Protein AF-A0A7W0CQK7-F1 (afdb_monomer)

Organism: NCBI:txid1032476

Foldseek 3Di:
DDDDDDDDDDDDDDDDDDDDDDDDDDDDDDDDDDDDDDDDDDDDDDDDDDDDDDDDDDDDDDDDDDDPDDPDPDPPCPVVVVVVVVVLVLLLVLLVLLLVLLVQLLVQLVVCQVPPPPRDLLQDFSLLCLDDDNNVSNLVNLLSSLVSLLSNLVSLLVLQDDDPDPPPPPDPDDDDDDDDDDDDDDDDDPDPPDDPPPPPPRPPLSVQLSVLSNLLSVLSNQLSVQGAFDECCPPPPADHHDGDDDPSNVSNVVSNVSSLVSLLVSLQSVLVVCVVVVVNVSSVLSNVLSVQQVVLVVCVVVPVSGSVSSVSNSVSSSSSSNNSSVVSVVSSVVD

pLDDT: mean 76.58, std 22.93, range [29.72, 98.69]

Solvent-accessible surface area (backbone atoms only — not comparable to full-atom values): 20028 Å² total; per-residue (Å²): 139,84,87,83,88,83,86,86,83,86,82,85,86,81,85,81,83,81,87,83,81,84,82,90,79,83,89,81,84,86,84,82,89,86,80,90,82,91,82,90,81,91,84,91,81,84,90,85,84,85,82,91,84,89,83,91,85,86,82,81,89,77,95,70,83,85,70,95,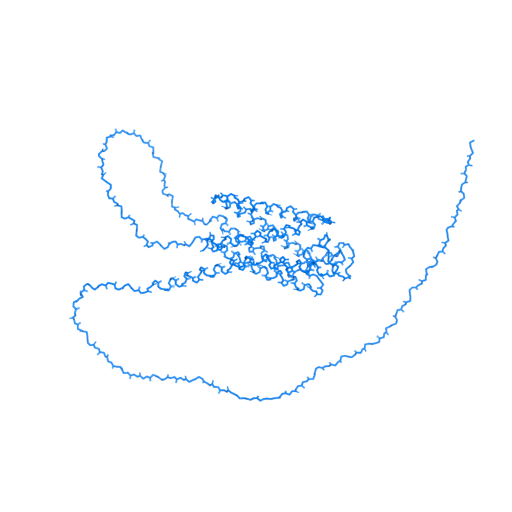67,80,80,75,80,72,77,75,61,57,68,55,52,60,50,50,54,52,51,51,53,54,38,42,51,23,16,51,42,19,32,47,26,26,60,51,45,50,51,59,49,49,52,44,50,75,69,40,78,72,53,42,63,44,79,45,59,82,67,53,55,43,44,60,95,66,4,63,59,44,31,47,43,32,42,55,30,17,54,23,36,33,37,20,18,54,23,47,36,57,74,54,46,83,75,84,74,79,84,76,68,76,75,80,75,83,73,85,74,83,84,74,85,86,80,88,79,90,78,93,76,94,70,84,79,65,83,77,73,82,75,82,69,76,51,69,42,40,62,45,28,26,51,23,38,29,46,24,16,52,17,33,41,46,34,46,74,20,54,58,55,56,29,64,31,29,40,75,91,39,60,74,49,87,48,67,91,44,72,44,22,50,49,15,52,51,32,40,50,55,14,53,52,27,43,34,50,23,23,50,35,46,16,55,42,27,52,74,70,68,38,54,69,62,16,50,52,32,38,51,48,24,52,50,34,49,54,25,49,52,41,42,72,75,66,39,89,41,46,65,33,35,43,46,31,53,52,30,52,54,50,48,30,48,50,48,17,53,52,22,47,52,50,51,77,75,108

Mean predicted aligned error: 16.89 Å

Nearest PDB structures (foldseek):
  8jd5-assembly1_2  TM=3.451E-01  e=4.994E+00  Homo sapiens

InterPro domains:
  IPR009339 Protein of unknown function DUF998 [PF06197] (100-165)
  IPR009339 Protein of unknown function DUF998 [PF06197] (201-329)

Structure (mmCIF, N/CA/C/O backbone):
data_AF-A0A7W0CQK7-F1
#
_entry.id   AF-A0A7W0CQK7-F1
#
loop_
_atom_site.group_PDB
_atom_site.id
_atom_site.type_symbol
_atom_site.label_atom_id
_atom_site.label_alt_id
_atom_site.label_comp_id
_atom_site.label_asym_id
_atom_site.label_entity_id
_atom_site.label_seq_id
_atom_site.pdbx_PDB_ins_code
_atom_site.Cartn_x
_atom_site.Cartn_y
_atom_site.Cartn_z
_atom_site.occupancy
_atom_site.B_iso_or_equiv
_atom_site.auth_seq_id
_atom_site.auth_comp_id
_atom_site.auth_asym_id
_atom_site.auth_atom_id
_atom_site.pdbx_PDB_model_num
ATOM 1 N N . MET A 1 1 ? 48.495 51.273 -36.896 1.00 44.69 1 MET A N 1
ATOM 2 C CA . MET A 1 1 ? 47.543 50.346 -36.247 1.00 44.69 1 MET A CA 1
ATOM 3 C C . MET A 1 1 ? 47.197 49.282 -37.283 1.00 44.69 1 MET A C 1
ATOM 5 O O . MET A 1 1 ? 46.514 49.594 -38.246 1.00 44.69 1 MET A O 1
ATOM 9 N N . ALA A 1 2 ? 47.850 48.119 -37.213 1.00 38.53 2 ALA A N 1
ATOM 10 C CA . ALA A 1 2 ? 47.906 47.138 -38.302 1.00 38.53 2 ALA A CA 1
ATOM 11 C C . ALA A 1 2 ? 46.741 46.134 -38.241 1.00 38.53 2 ALA A C 1
ATOM 13 O O . ALA A 1 2 ? 46.470 45.569 -37.182 1.00 38.53 2 ALA A O 1
ATOM 14 N N . LEU A 1 3 ? 46.082 45.916 -39.384 1.00 43.88 3 LEU A N 1
ATOM 15 C CA . LEU A 1 3 ? 45.059 44.890 -39.597 1.00 43.88 3 LEU A CA 1
ATOM 16 C C . LEU A 1 3 ? 45.696 43.493 -39.654 1.00 43.88 3 LEU A C 1
ATOM 18 O O . LEU A 1 3 ? 46.678 43.287 -40.364 1.00 43.88 3 LEU A O 1
ATOM 22 N N . ARG A 1 4 ? 45.108 42.527 -38.937 1.00 48.06 4 ARG A N 1
ATOM 23 C CA . ARG A 1 4 ? 45.440 41.098 -39.025 1.00 48.06 4 ARG A CA 1
ATOM 24 C C . ARG A 1 4 ? 44.290 40.363 -39.709 1.00 48.06 4 ARG A C 1
ATOM 26 O O . ARG A 1 4 ? 43.213 40.218 -39.142 1.00 48.06 4 ARG A O 1
ATOM 33 N N . THR A 1 5 ? 44.541 39.919 -40.930 1.00 49.41 5 THR A N 1
ATOM 34 C CA . THR A 1 5 ? 43.767 38.926 -41.676 1.00 49.41 5 THR A CA 1
ATOM 35 C C . THR A 1 5 ? 44.132 37.530 -41.163 1.00 49.41 5 THR A C 1
ATOM 37 O O . THR A 1 5 ? 45.309 37.179 -41.124 1.00 49.41 5 THR A O 1
ATOM 40 N N . THR A 1 6 ? 43.145 36.722 -40.768 1.00 56.25 6 THR A N 1
ATOM 41 C CA . THR A 1 6 ? 43.332 35.287 -40.496 1.00 56.25 6 THR A CA 1
ATOM 42 C C . THR A 1 6 ? 42.600 34.466 -41.548 1.00 56.25 6 THR A C 1
ATOM 44 O O . THR A 1 6 ? 41.388 34.576 -41.715 1.00 56.25 6 THR A O 1
ATOM 47 N N . THR A 1 7 ? 43.381 33.670 -42.268 1.00 48.72 7 THR A N 1
ATOM 48 C CA . THR A 1 7 ? 43.002 32.700 -43.296 1.00 48.72 7 THR A CA 1
ATOM 49 C C . THR A 1 7 ? 42.314 31.473 -42.689 1.00 48.72 7 THR A C 1
ATOM 51 O O . THR A 1 7 ? 42.702 30.988 -41.629 1.00 48.72 7 THR A O 1
ATOM 54 N N . SER A 1 8 ? 41.287 30.972 -43.380 1.00 41.28 8 SER A N 1
ATOM 55 C CA . SER A 1 8 ? 40.505 29.778 -43.043 1.00 41.28 8 SER A CA 1
ATOM 56 C C . SER A 1 8 ? 41.179 28.486 -43.521 1.00 41.28 8 SER A C 1
ATOM 58 O O . SER A 1 8 ? 41.556 28.388 -44.688 1.00 41.28 8 SER A O 1
ATOM 60 N N . THR A 1 9 ? 41.232 27.470 -42.660 1.00 58.12 9 THR A N 1
ATOM 61 C CA . THR A 1 9 ? 41.598 26.082 -43.003 1.00 58.12 9 THR A CA 1
ATOM 62 C C . THR A 1 9 ? 40.322 25.253 -43.219 1.00 58.12 9 THR A C 1
ATOM 64 O O . THR A 1 9 ? 39.445 25.316 -42.356 1.00 58.12 9 THR A O 1
ATOM 67 N N . PRO A 1 10 ? 40.176 24.462 -44.301 1.00 57.16 10 PRO A N 1
ATOM 68 C CA . PRO A 1 10 ? 39.041 23.555 -44.452 1.00 57.16 10 PRO A CA 1
ATOM 69 C C . PRO A 1 10 ? 39.293 22.210 -43.748 1.00 57.16 10 PRO A C 1
ATOM 71 O O . PRO A 1 10 ? 40.407 21.685 -43.752 1.00 57.16 10 PRO A O 1
ATOM 74 N N . ALA A 1 11 ? 38.242 21.657 -43.137 1.00 59.78 11 ALA A N 1
ATOM 75 C CA . ALA A 1 11 ? 38.237 20.352 -42.476 1.00 59.78 11 ALA A CA 1
ATOM 76 C C . ALA A 1 11 ? 38.127 19.188 -43.492 1.00 59.78 11 ALA A C 1
ATOM 78 O O . ALA A 1 11 ? 37.531 19.370 -44.556 1.00 59.78 11 ALA A O 1
ATOM 79 N N . PRO A 1 12 ? 38.660 17.989 -43.183 1.00 51.81 12 PRO A N 1
ATOM 80 C CA . PRO A 1 12 ? 38.597 16.834 -44.075 1.00 51.81 12 PRO A CA 1
ATOM 81 C C . PRO A 1 12 ? 37.212 16.168 -44.065 1.00 51.81 12 PRO A C 1
ATOM 83 O O . PRO A 1 12 ? 36.620 15.922 -43.016 1.00 51.81 12 PRO A O 1
ATOM 86 N N . SER A 1 13 ? 36.720 15.842 -45.259 1.00 48.34 13 SER A N 1
ATOM 87 C CA . SER A 1 13 ? 35.496 15.082 -45.517 1.00 48.34 13 SER A CA 1
ATOM 88 C C . SER A 1 13 ? 35.685 13.598 -45.188 1.00 48.34 13 SER A C 1
ATOM 90 O O . SER A 1 13 ? 36.434 12.904 -45.877 1.00 48.34 13 SER A O 1
ATOM 92 N N . THR A 1 14 ? 34.987 13.099 -44.169 1.00 51.81 14 THR A N 1
ATOM 93 C CA . THR A 1 14 ? 34.860 11.664 -43.893 1.00 51.81 14 THR A CA 1
ATOM 94 C C . THR A 1 14 ? 33.647 11.098 -44.631 1.00 51.81 14 THR A C 1
ATOM 96 O O . THR A 1 14 ? 32.517 11.557 -44.478 1.00 51.81 14 THR A O 1
ATOM 99 N N . SER A 1 15 ? 33.902 10.109 -45.482 1.00 46.50 15 SER A N 1
ATOM 100 C CA . SER A 1 15 ? 32.912 9.337 -46.224 1.00 46.50 15 SER A CA 1
ATOM 101 C C . SER A 1 15 ? 32.225 8.313 -45.314 1.00 46.50 15 SER A C 1
ATOM 103 O O . SER A 1 15 ? 32.867 7.468 -44.695 1.00 46.50 15 SER A O 1
ATOM 105 N N . THR A 1 16 ? 30.898 8.376 -45.253 1.00 54.75 16 THR A N 1
ATOM 106 C CA . THR A 1 16 ? 30.036 7.380 -44.603 1.00 54.75 16 THR A CA 1
ATOM 107 C C . THR A 1 16 ? 29.865 6.159 -45.518 1.00 54.75 16 THR A C 1
ATOM 109 O O . THR A 1 16 ? 29.437 6.345 -46.659 1.00 54.75 16 THR A O 1
ATOM 112 N N . PRO A 1 17 ? 30.133 4.914 -45.079 1.00 53.66 17 PRO A N 1
ATOM 113 C CA . PRO A 1 17 ? 29.708 3.732 -45.822 1.00 53.66 17 PRO A CA 1
ATOM 114 C C . PRO A 1 17 ? 28.217 3.443 -45.567 1.00 53.66 17 PRO A C 1
ATOM 116 O O . PRO A 1 17 ? 27.731 3.535 -44.440 1.00 53.66 17 PRO A O 1
ATOM 119 N N . ALA A 1 18 ? 27.490 3.120 -46.637 1.00 58.34 18 ALA A N 1
ATOM 120 C CA . ALA A 1 18 ? 26.063 2.804 -46.624 1.00 58.34 18 ALA A CA 1
ATOM 121 C C . ALA A 1 18 ? 25.752 1.492 -45.863 1.00 58.34 18 ALA A C 1
ATOM 123 O O . ALA A 1 18 ? 26.562 0.564 -45.906 1.00 58.34 18 ALA A O 1
ATOM 124 N N . PRO A 1 19 ? 24.580 1.369 -45.210 1.00 56.56 19 PRO A N 1
ATOM 125 C CA . PRO A 1 19 ? 24.166 0.128 -44.565 1.00 56.56 19 PRO A CA 1
ATOM 126 C C . PRO A 1 19 ? 23.707 -0.913 -45.598 1.00 56.56 19 PRO A C 1
ATOM 128 O O . PRO A 1 19 ? 22.855 -0.642 -46.444 1.00 56.56 19 PRO A O 1
ATOM 131 N N . SER A 1 20 ? 24.267 -2.118 -45.508 1.00 53.09 20 SER A N 1
ATOM 132 C CA . SER A 1 20 ? 23.848 -3.302 -46.256 1.00 53.09 20 SER A CA 1
ATOM 133 C C . SER A 1 20 ? 22.504 -3.834 -45.743 1.00 53.09 20 SER A C 1
ATOM 135 O O . SER A 1 20 ? 22.306 -4.063 -44.551 1.00 53.09 20 SER A O 1
ATOM 137 N N . THR A 1 21 ? 21.567 -4.034 -46.666 1.00 56.50 21 THR A N 1
ATOM 138 C CA . THR A 1 21 ? 20.262 -4.672 -46.461 1.00 56.50 21 THR A CA 1
ATOM 139 C C . THR A 1 21 ? 20.415 -6.167 -46.146 1.00 56.50 21 THR A C 1
ATOM 141 O O . THR A 1 21 ? 21.152 -6.850 -46.859 1.00 56.50 21 THR A O 1
ATOM 144 N N . PRO A 1 22 ? 19.703 -6.725 -45.149 1.00 58.56 22 PRO A N 1
ATOM 145 C CA . PRO A 1 22 ? 19.628 -8.171 -44.973 1.00 58.56 22 PRO A CA 1
ATOM 146 C C . PRO A 1 22 ? 18.545 -8.797 -45.870 1.00 58.56 22 PRO A C 1
ATOM 148 O O . PRO A 1 22 ? 17.393 -8.365 -45.891 1.00 58.56 22 PRO A O 1
ATOM 151 N N . THR A 1 23 ? 18.936 -9.841 -46.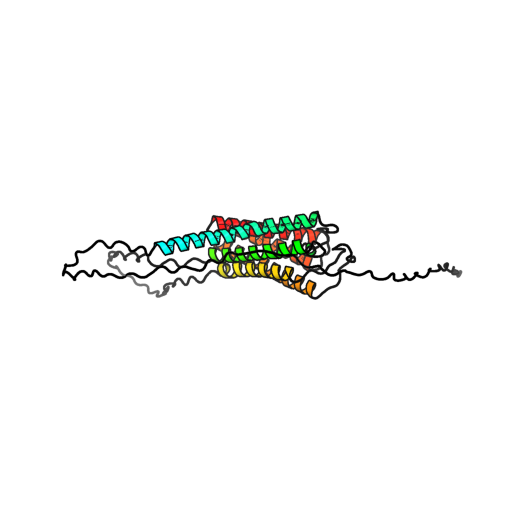600 1.00 54.22 23 THR A N 1
ATOM 152 C CA . THR A 1 23 ? 18.077 -10.747 -47.382 1.00 54.22 23 THR A CA 1
ATOM 153 C C . THR A 1 23 ? 17.185 -11.599 -46.458 1.00 54.22 23 THR A C 1
ATOM 155 O O . THR A 1 23 ? 17.683 -12.075 -45.436 1.00 54.22 23 THR A O 1
ATOM 158 N N . PRO A 1 24 ? 15.902 -11.850 -46.790 1.00 52.34 24 PRO A N 1
ATOM 159 C CA . PRO A 1 24 ? 15.027 -12.714 -45.998 1.00 52.34 24 PRO A CA 1
ATOM 160 C C . PRO A 1 24 ? 15.226 -14.201 -46.342 1.00 52.34 24 PRO A C 1
ATOM 162 O O . PRO A 1 24 ? 15.209 -14.582 -47.511 1.00 52.34 24 PRO A O 1
ATOM 165 N N . THR A 1 25 ? 15.352 -15.047 -45.317 1.00 49.62 25 THR A N 1
ATOM 166 C CA . THR A 1 25 ? 15.339 -16.520 -45.430 1.00 49.62 25 THR A CA 1
ATOM 167 C C . THR A 1 25 ? 13.980 -17.049 -44.936 1.00 49.62 25 THR A C 1
ATOM 169 O O . THR A 1 25 ? 13.453 -16.504 -43.962 1.00 49.62 25 THR A O 1
ATOM 172 N N . PRO A 1 26 ? 13.372 -18.050 -45.607 1.00 48.16 26 PRO A N 1
ATOM 173 C CA . PRO A 1 26 ? 11.946 -18.358 -45.491 1.00 48.16 26 PRO A CA 1
ATOM 174 C C . PRO A 1 26 ? 11.544 -19.154 -44.241 1.00 48.16 26 PRO A C 1
ATOM 176 O O . PRO A 1 26 ? 12.341 -19.850 -43.616 1.00 48.16 26 PRO A O 1
ATOM 179 N N . ALA A 1 27 ? 10.252 -19.031 -43.926 1.00 44.69 27 ALA A N 1
ATOM 180 C CA . ALA A 1 27 ? 9.526 -19.716 -42.867 1.00 44.69 27 ALA A CA 1
ATOM 181 C C . ALA A 1 27 ? 9.530 -21.245 -43.031 1.00 44.69 27 ALA A C 1
ATOM 183 O O . ALA A 1 27 ? 9.314 -21.750 -44.130 1.00 44.69 27 ALA A O 1
ATOM 184 N N . HIS A 1 28 ? 9.689 -21.958 -41.913 1.00 49.75 28 HIS A N 1
ATOM 185 C CA . HIS A 1 28 ? 9.420 -23.389 -41.805 1.00 49.75 28 HIS A CA 1
ATOM 186 C C . HIS A 1 28 ? 8.286 -23.645 -40.803 1.00 49.75 28 HIS A C 1
ATOM 188 O O . HIS A 1 28 ? 8.427 -23.431 -39.601 1.00 49.75 28 HIS A O 1
ATOM 194 N N . ASP A 1 29 ? 7.151 -24.029 -41.380 1.00 40.28 29 ASP A N 1
ATOM 195 C CA . ASP A 1 29 ? 6.160 -25.031 -40.980 1.00 40.28 29 ASP A CA 1
ATOM 196 C C . ASP A 1 29 ? 6.036 -25.455 -39.505 1.00 40.28 29 ASP A C 1
ATOM 198 O O . ASP A 1 29 ? 6.893 -26.110 -38.913 1.00 40.28 29 ASP A O 1
ATOM 202 N N . ALA A 1 30 ? 4.840 -25.194 -38.974 1.00 42.22 30 ALA A N 1
ATOM 203 C CA . ALA A 1 30 ? 4.251 -25.897 -37.841 1.00 42.22 30 ALA A CA 1
ATOM 204 C C . ALA A 1 30 ? 3.694 -27.272 -38.264 1.00 42.22 30 ALA A C 1
ATOM 206 O O . ALA A 1 30 ? 3.187 -27.399 -39.381 1.00 42.22 30 ALA A O 1
ATOM 207 N N . PRO A 1 31 ? 3.618 -28.249 -37.342 1.00 47.12 31 PRO A N 1
ATOM 208 C CA . PRO A 1 31 ? 2.634 -29.317 -37.442 1.00 47.12 31 PRO A CA 1
ATOM 209 C C . PRO A 1 31 ? 1.613 -29.323 -36.288 1.00 47.12 31 PRO A C 1
ATOM 211 O O . PRO A 1 31 ? 1.913 -29.110 -35.115 1.00 47.12 31 PRO A O 1
ATOM 214 N N . THR A 1 32 ? 0.380 -29.588 -36.711 1.00 43.66 32 THR A N 1
ATOM 215 C CA . THR A 1 32 ? -0.909 -29.822 -36.039 1.00 43.66 32 THR A CA 1
ATOM 216 C C . THR A 1 32 ? -0.874 -30.923 -34.952 1.00 43.66 32 THR A C 1
ATOM 218 O O . THR A 1 32 ? -0.042 -31.826 -35.037 1.00 43.66 32 THR A O 1
ATOM 221 N N . PRO A 1 33 ? -1.792 -30.921 -33.956 1.00 45.88 33 PRO A N 1
ATOM 222 C CA . PRO A 1 33 ? -1.836 -31.945 -32.908 1.00 45.88 33 PRO A CA 1
ATOM 223 C C . PRO A 1 33 ? -2.493 -33.253 -33.379 1.00 45.88 33 PRO A C 1
ATOM 225 O O . PRO A 1 33 ? -3.541 -33.239 -34.026 1.00 45.88 33 PRO A O 1
ATOM 228 N N . ALA A 1 34 ? -1.902 -34.386 -32.995 1.00 35.25 34 ALA A N 1
ATOM 229 C CA . ALA A 1 34 ? -2.463 -35.719 -33.193 1.00 35.25 34 ALA A CA 1
ATOM 230 C C . ALA A 1 34 ? -3.321 -36.155 -31.995 1.00 35.25 34 ALA A C 1
ATOM 232 O O . ALA A 1 34 ? -2.974 -35.948 -30.831 1.00 35.25 34 ALA A O 1
ATOM 233 N N . ALA A 1 35 ? -4.452 -36.766 -32.330 1.00 31.02 35 ALA A N 1
ATOM 234 C CA . ALA A 1 35 ? -5.450 -37.327 -31.440 1.00 31.02 35 ALA A CA 1
ATOM 235 C C . ALA A 1 35 ? -5.208 -38.821 -31.135 1.00 31.02 35 ALA A C 1
ATOM 237 O O . ALA A 1 35 ? -4.487 -39.502 -31.858 1.00 31.02 35 ALA A O 1
ATOM 238 N N . ALA A 1 36 ? -5.980 -39.293 -30.146 1.00 29.72 36 ALA A N 1
ATOM 239 C CA . ALA A 1 36 ? -6.484 -40.657 -29.923 1.00 29.72 36 ALA A CA 1
ATOM 240 C C . ALA A 1 36 ? -5.584 -41.687 -29.208 1.00 29.72 36 ALA A C 1
ATOM 242 O O . ALA A 1 36 ? -4.545 -42.096 -29.704 1.00 29.72 36 ALA A O 1
ATOM 243 N N . HIS A 1 37 ? -6.049 -42.157 -28.040 1.00 32.16 37 HIS A N 1
ATOM 244 C CA . HIS A 1 37 ? -6.712 -43.464 -27.829 1.00 32.16 37 HIS A CA 1
ATOM 245 C C . HIS A 1 37 ? -7.199 -43.530 -26.356 1.00 32.16 37 HIS A C 1
ATOM 247 O O . HIS A 1 37 ? -6.453 -43.176 -25.451 1.00 32.16 37 HIS A O 1
ATOM 253 N N . SER A 1 38 ? -8.508 -43.669 -26.073 1.00 30.89 38 SER A N 1
ATOM 254 C CA . SER A 1 38 ? -9.260 -44.939 -25.892 1.00 30.89 38 SER A CA 1
ATOM 255 C C . SER A 1 38 ? -8.710 -45.766 -24.709 1.00 30.89 38 SER A C 1
ATOM 257 O O . SER A 1 38 ? -7.523 -46.035 -24.678 1.00 30.89 38 SER A O 1
ATOM 259 N N . ALA A 1 39 ? -9.455 -46.259 -23.716 1.00 29.73 39 ALA A N 1
ATOM 260 C CA . ALA A 1 39 ? -10.885 -46.469 -23.532 1.00 29.73 39 ALA A CA 1
ATOM 261 C C . ALA A 1 39 ? -11.169 -46.919 -22.074 1.00 29.73 39 ALA A C 1
ATOM 263 O O . ALA A 1 39 ? -10.256 -47.332 -21.364 1.00 29.73 39 ALA A O 1
ATOM 264 N N . SER A 1 40 ? -12.471 -47.010 -21.759 1.00 30.19 40 SER A N 1
ATOM 265 C CA . SER A 1 40 ? -13.111 -47.997 -20.865 1.00 30.19 40 SER A CA 1
ATOM 266 C C . SER A 1 40 ? -13.210 -47.663 -19.361 1.00 30.19 40 SER A C 1
ATOM 268 O O . SER A 1 40 ? -12.230 -47.226 -18.781 1.00 30.19 40 SER A O 1
ATOM 270 N N . THR A 1 41 ? -14.287 -47.894 -18.593 1.00 31.95 41 THR A N 1
ATOM 271 C CA . THR A 1 41 ? -15.711 -48.257 -18.783 1.00 31.95 41 THR A CA 1
ATOM 272 C C . THR A 1 41 ? -16.352 -48.350 -17.370 1.00 31.95 41 THR A C 1
ATOM 274 O O . THR A 1 41 ? -15.680 -48.746 -16.426 1.00 31.95 41 THR A O 1
ATOM 277 N N . HIS A 1 42 ? -17.658 -48.052 -17.281 1.00 32.44 42 HIS A N 1
ATOM 278 C CA . HIS A 1 42 ? -18.682 -48.450 -16.284 1.00 32.44 42 HIS A CA 1
ATOM 279 C C . HIS A 1 42 ? -18.618 -48.032 -14.800 1.00 32.44 42 HIS A C 1
ATOM 281 O O . HIS A 1 42 ? -17.675 -48.309 -14.071 1.00 32.44 42 HIS A O 1
ATOM 287 N N . GLY A 1 43 ? -19.765 -47.518 -14.324 1.00 31.16 43 GLY A N 1
ATOM 288 C CA . GLY A 1 43 ? -20.112 -47.459 -12.902 1.00 31.16 43 GLY A CA 1
ATOM 289 C C . GLY A 1 43 ? -21.330 -46.590 -12.571 1.00 31.16 43 GLY A C 1
ATOM 290 O O . GLY A 1 43 ? -21.210 -45.642 -11.806 1.00 31.16 43 GLY A O 1
ATOM 291 N N . THR A 1 44 ? -22.492 -46.880 -13.160 1.00 34.31 44 THR A N 1
ATOM 292 C CA . THR A 1 44 ? -23.790 -46.269 -12.818 1.00 34.31 44 THR A CA 1
ATOM 293 C C . THR A 1 44 ? -24.291 -46.801 -11.472 1.00 34.31 44 THR A C 1
ATOM 295 O O . THR A 1 44 ? -24.466 -48.008 -11.347 1.00 34.31 44 THR A O 1
ATOM 298 N N . LEU A 1 45 ? -24.611 -45.929 -10.509 1.00 38.16 45 LEU A N 1
ATOM 299 C CA . LEU A 1 45 ? -25.507 -46.257 -9.391 1.00 38.16 45 LEU A CA 1
ATOM 300 C C . LEU A 1 45 ? -26.512 -45.118 -9.167 1.00 38.16 45 LEU A C 1
ATOM 302 O O . LEU A 1 45 ? 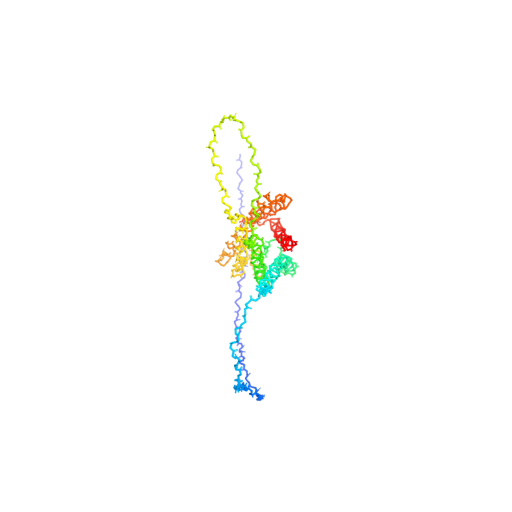-26.160 -43.971 -8.900 1.00 38.16 45 LEU A O 1
ATOM 306 N N . THR A 1 46 ? -27.778 -45.477 -9.348 1.00 40.69 46 THR A N 1
ATOM 307 C CA . THR A 1 46 ? -29.004 -44.702 -9.137 1.00 40.69 46 THR A CA 1
ATOM 308 C C . THR A 1 46 ? -29.354 -44.557 -7.647 1.00 40.69 46 THR A C 1
ATOM 310 O O . THR A 1 46 ? -28.895 -45.361 -6.838 1.00 40.69 46 THR A O 1
ATOM 313 N N . PRO A 1 47 ? -30.202 -43.581 -7.265 1.00 42.59 47 PRO A N 1
ATOM 314 C CA . PRO A 1 47 ? -30.600 -43.355 -5.877 1.00 42.59 47 PRO A CA 1
ATOM 315 C C . PRO A 1 47 ? -31.775 -44.264 -5.481 1.00 42.59 47 PRO A C 1
ATOM 317 O O . PRO A 1 47 ? -32.834 -44.225 -6.110 1.00 42.59 47 PRO A O 1
ATOM 320 N N . GLU A 1 48 ? -31.610 -45.064 -4.427 1.00 34.53 48 GLU A N 1
ATOM 321 C CA . GLU A 1 48 ? -32.675 -45.916 -3.890 1.00 34.53 48 GLU A CA 1
ATOM 322 C C . GLU A 1 48 ? -33.489 -45.190 -2.808 1.00 34.53 48 GLU A C 1
ATOM 324 O O . GLU A 1 48 ? -32.969 -44.540 -1.900 1.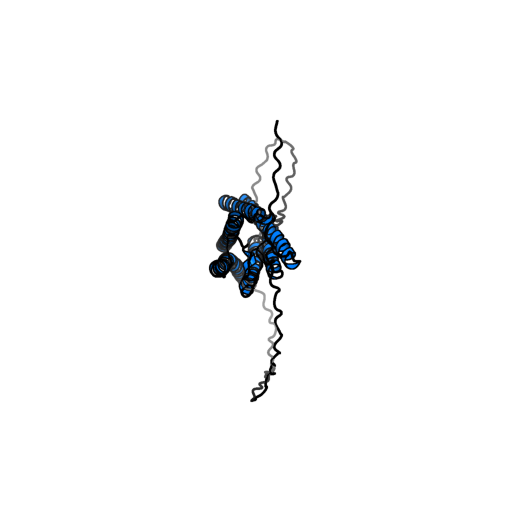00 34.53 48 GLU A O 1
ATOM 329 N N . LYS A 1 49 ? -34.807 -45.292 -2.965 1.00 39.69 49 LYS A N 1
ATOM 330 C CA . LYS A 1 49 ? -35.881 -44.655 -2.209 1.00 39.69 49 LYS A CA 1
ATOM 331 C C . LYS A 1 49 ? -36.390 -45.656 -1.167 1.00 39.69 49 LYS A C 1
ATOM 333 O O . LYS A 1 49 ? -36.878 -46.712 -1.550 1.00 39.69 49 LYS A O 1
ATOM 338 N N . ALA A 1 50 ? -36.325 -45.320 0.122 1.00 38.25 50 ALA A N 1
ATOM 339 C CA . ALA A 1 50 ? -36.880 -46.153 1.196 1.00 38.25 50 ALA A CA 1
ATOM 340 C C . ALA A 1 50 ? -38.345 -45.778 1.536 1.00 38.25 50 ALA A C 1
ATOM 342 O O . ALA A 1 50 ? -38.736 -44.622 1.337 1.00 38.25 50 ALA A O 1
ATOM 343 N N . PRO A 1 51 ? -39.171 -46.730 2.021 1.00 45.59 51 PRO A N 1
ATOM 344 C CA . PRO A 1 51 ? -40.631 -46.667 1.941 1.00 45.59 51 PRO A CA 1
ATOM 345 C C . PRO A 1 51 ? -41.313 -46.108 3.197 1.00 45.59 51 PRO A C 1
ATOM 347 O O . PRO A 1 51 ? -40.810 -46.196 4.314 1.00 45.59 51 PRO A O 1
ATOM 350 N N . LEU A 1 52 ? -42.527 -45.595 2.984 1.00 36.59 52 LEU A N 1
ATOM 351 C CA . LEU A 1 52 ? -43.532 -45.302 4.006 1.00 36.59 52 LEU A CA 1
ATOM 352 C C . LEU A 1 52 ? -44.101 -46.611 4.580 1.00 36.59 52 LEU A C 1
ATOM 354 O O . LEU A 1 52 ? -44.430 -47.527 3.827 1.00 36.59 52 LEU A O 1
ATOM 358 N N . THR A 1 53 ? -44.297 -46.686 5.896 1.00 37.81 53 THR A N 1
ATOM 359 C CA . THR A 1 53 ? -45.211 -47.651 6.531 1.00 37.81 53 THR A CA 1
ATOM 360 C C . THR A 1 53 ? -45.933 -46.984 7.701 1.00 37.81 53 THR A C 1
ATOM 362 O O . THR A 1 53 ? -45.330 -46.284 8.512 1.00 37.81 53 THR A O 1
ATOM 365 N N . SER A 1 54 ? -47.248 -47.178 7.714 1.00 37.47 54 SER A N 1
ATOM 366 C CA . SER A 1 54 ? -48.257 -46.638 8.627 1.00 37.47 54 SER A CA 1
ATOM 367 C C . SER A 1 54 ? -48.455 -47.517 9.871 1.00 37.47 54 SER A C 1
ATOM 369 O O . SER A 1 54 ? -48.388 -48.733 9.739 1.00 37.47 54 SER A O 1
ATOM 371 N N . ALA A 1 55 ? -48.790 -46.912 11.022 1.00 36.50 55 ALA A N 1
ATOM 372 C CA . ALA A 1 55 ? -49.799 -47.352 12.020 1.00 36.50 55 ALA A CA 1
ATOM 373 C C . ALA A 1 55 ? -49.657 -46.489 13.302 1.00 36.50 55 ALA A C 1
ATOM 375 O O . ALA A 1 55 ? -48.599 -46.465 13.915 1.00 36.50 55 ALA A O 1
ATOM 376 N N . GLN A 1 56 ? -50.565 -45.550 13.597 1.00 35.22 56 GLN A N 1
ATOM 377 C CA . GLN A 1 56 ? -51.795 -45.693 14.403 1.00 35.22 56 GLN A CA 1
ATOM 378 C C . GLN A 1 56 ? -51.587 -46.072 15.882 1.00 35.22 56 GLN A C 1
ATOM 380 O O . GLN A 1 56 ? -51.216 -47.190 16.213 1.00 35.22 56 GLN A O 1
ATOM 385 N N . GLY A 1 57 ? -51.926 -45.121 16.760 1.00 32.38 57 GLY A N 1
ATOM 386 C CA . GLY A 1 57 ? -52.018 -45.283 18.212 1.00 32.38 57 GLY A CA 1
ATOM 387 C C . GLY A 1 57 ? -52.283 -43.939 18.896 1.00 32.38 57 GLY A C 1
ATOM 388 O O . GLY A 1 57 ? -51.363 -43.309 19.403 1.00 32.38 57 GLY A O 1
ATOM 389 N N . ALA A 1 58 ? -53.530 -43.464 18.854 1.00 42.00 58 ALA A N 1
ATOM 390 C CA . ALA A 1 58 ? -53.977 -42.288 19.601 1.00 42.00 58 ALA A CA 1
ATOM 391 C C . ALA A 1 58 ? -54.357 -42.683 21.041 1.00 42.00 58 ALA A C 1
ATOM 393 O O . ALA A 1 58 ? -55.090 -43.660 21.199 1.00 42.00 58 ALA A O 1
ATOM 394 N N . PRO A 1 59 ? -53.958 -41.920 22.076 1.00 47.72 59 PRO A N 1
ATOM 395 C CA . PRO A 1 59 ? -54.594 -41.985 23.381 1.00 47.72 59 PRO A CA 1
ATOM 396 C C . PRO A 1 59 ? -55.521 -40.782 23.625 1.00 47.72 59 PRO A C 1
ATOM 398 O O . PRO A 1 59 ? -55.218 -39.632 23.314 1.00 47.72 59 PRO A O 1
ATOM 401 N N . THR A 1 60 ? -56.671 -41.109 24.198 1.00 46.69 60 THR A N 1
ATOM 402 C CA . THR A 1 60 ? -57.787 -40.287 24.678 1.00 46.69 60 THR A CA 1
ATOM 403 C C . THR A 1 60 ? -57.351 -39.128 25.598 1.00 46.69 60 THR A C 1
ATOM 405 O O . THR A 1 60 ? -56.446 -39.321 26.412 1.00 46.69 60 THR A O 1
ATOM 408 N N . PRO A 1 61 ? -58.001 -37.945 25.567 1.00 47.66 61 PRO A N 1
ATOM 409 C CA . PRO A 1 61 ? -57.678 -36.859 26.490 1.00 47.66 61 PRO A CA 1
ATOM 410 C C . PRO A 1 61 ? -58.310 -37.104 27.869 1.00 47.66 61 PRO A C 1
ATOM 412 O O . PRO A 1 61 ? -59.523 -37.006 28.045 1.00 47.66 61 PRO A O 1
ATOM 415 N N . GLY A 1 62 ? -57.476 -37.419 28.861 1.00 40.72 62 GLY A N 1
ATOM 416 C CA . GLY A 1 62 ? -57.854 -37.404 30.273 1.00 40.72 62 GLY A CA 1
ATOM 417 C C . GLY A 1 62 ? -57.809 -35.983 30.836 1.00 40.72 62 GLY A C 1
ATOM 418 O O . GLY A 1 62 ? -56.799 -35.291 30.718 1.00 40.72 62 GLY A O 1
ATOM 419 N N . HIS A 1 63 ? -58.905 -35.551 31.460 1.00 52.03 63 HIS A N 1
ATOM 420 C CA . HIS A 1 63 ? -58.972 -34.332 32.263 1.00 52.03 63 HIS A CA 1
ATOM 421 C C . HIS A 1 63 ? -58.028 -34.437 33.471 1.00 52.03 63 HIS A C 1
ATOM 423 O O . HIS A 1 63 ? -58.318 -35.138 34.437 1.00 52.03 63 HIS A O 1
ATOM 429 N N . GLY A 1 64 ? -56.906 -33.717 33.413 1.00 39.88 64 GLY A N 1
ATOM 430 C CA . GLY A 1 64 ? -55.981 -33.516 34.524 1.00 39.88 64 GLY A CA 1
ATOM 431 C C . GLY A 1 64 ? -55.694 -32.028 34.712 1.00 39.88 64 GLY A C 1
ATOM 432 O O . GLY A 1 64 ? -55.282 -31.335 33.784 1.00 39.88 64 GLY A O 1
ATOM 433 N N . THR A 1 65 ? -55.955 -31.532 35.914 1.00 45.38 65 THR A N 1
ATOM 434 C CA . THR A 1 65 ? -55.707 -30.168 36.394 1.00 45.38 65 THR A CA 1
ATOM 435 C C . THR A 1 65 ? -54.224 -29.788 36.230 1.00 45.38 65 THR A C 1
ATOM 437 O O . THR A 1 65 ? -53.368 -30.570 36.645 1.00 45.38 65 THR A O 1
ATOM 440 N N . PRO A 1 66 ? -53.861 -28.614 35.673 1.00 49.53 66 PRO A N 1
ATOM 441 C CA . PRO A 1 66 ? -52.456 -28.253 35.518 1.00 49.53 66 PRO A CA 1
ATOM 442 C C . PRO A 1 66 ? -51.843 -27.870 36.873 1.00 49.53 66 PRO A C 1
ATOM 444 O O . PRO A 1 66 ? -52.133 -26.818 37.440 1.00 49.53 66 PRO A O 1
ATOM 447 N N . THR A 1 67 ? -50.966 -28.729 37.389 1.00 49.62 67 THR A N 1
ATOM 448 C CA . THR A 1 67 ? -50.017 -28.398 38.461 1.00 49.62 67 THR A CA 1
ATOM 449 C C . THR A 1 67 ? -49.047 -27.308 37.965 1.00 49.62 67 THR A C 1
ATOM 451 O O . THR A 1 67 ? -48.646 -27.368 36.799 1.00 49.62 67 THR A O 1
ATOM 454 N N . PRO A 1 68 ? -48.614 -26.330 38.790 1.00 51.22 68 PRO A N 1
ATOM 455 C CA . PRO A 1 68 ? -47.614 -25.335 38.393 1.00 51.22 68 PRO A CA 1
ATOM 456 C C . PRO A 1 68 ? -46.241 -25.996 38.185 1.00 51.22 68 PRO A C 1
ATOM 458 O O . PRO A 1 68 ? -45.410 -26.079 39.085 1.00 51.22 68 PRO A O 1
ATOM 461 N N . GLY A 1 69 ? -46.023 -26.526 36.984 1.00 46.94 69 GLY A N 1
ATOM 462 C CA . GLY A 1 69 ? -44.786 -27.169 36.570 1.00 46.94 69 GLY A CA 1
ATOM 463 C C . GLY A 1 69 ? -43.697 -26.145 36.272 1.00 46.94 69 GLY A C 1
ATOM 464 O O . GLY A 1 69 ? -43.870 -25.233 35.463 1.00 46.94 69 GLY A O 1
ATOM 465 N N . HIS A 1 70 ? -42.564 -26.338 36.938 1.00 58.03 70 HIS A N 1
ATOM 466 C CA . HIS A 1 70 ? -41.253 -25.768 36.663 1.00 58.03 70 HIS A CA 1
ATOM 467 C C . HIS A 1 70 ? -41.030 -25.578 35.151 1.00 58.03 70 HIS A C 1
ATOM 469 O O . HIS A 1 70 ? -40.979 -26.540 34.384 1.00 58.03 70 HIS A O 1
ATOM 475 N N . ARG A 1 71 ? -40.947 -24.319 34.705 1.00 51.41 71 ARG A N 1
ATOM 476 C CA . ARG A 1 71 ? -40.761 -23.977 33.293 1.00 51.41 71 ARG A CA 1
ATOM 477 C C . ARG A 1 71 ? -39.344 -24.404 32.891 1.00 51.41 71 ARG A C 1
ATOM 479 O O . ARG A 1 71 ? -38.394 -23.677 33.162 1.00 51.41 71 ARG A O 1
ATOM 486 N N . ILE A 1 72 ? -39.189 -25.584 32.282 1.00 57.31 72 ILE A N 1
ATOM 487 C CA . ILE A 1 72 ? -37.921 -25.996 31.663 1.00 57.31 72 ILE A CA 1
ATOM 488 C C . ILE A 1 72 ? -37.573 -24.919 30.624 1.00 57.31 72 ILE A C 1
ATOM 490 O O . ILE A 1 72 ? -38.387 -24.675 29.727 1.00 57.31 72 ILE A O 1
ATOM 494 N N . PRO A 1 73 ? -36.423 -24.228 30.729 1.00 56.59 73 PRO A N 1
ATOM 495 C CA . PRO A 1 73 ? -36.056 -23.237 29.735 1.00 56.59 73 PRO A CA 1
ATOM 496 C C . PRO A 1 73 ? -35.855 -23.939 28.388 1.00 56.59 73 PRO A C 1
ATOM 498 O O . PRO A 1 73 ? -34.934 -24.732 28.207 1.00 56.59 73 PRO A O 1
ATOM 501 N N . THR A 1 74 ? -36.742 -23.654 27.437 1.00 55.59 74 THR A N 1
ATOM 502 C CA . THR A 1 74 ? -36.623 -24.061 26.031 1.00 55.59 74 THR A CA 1
ATOM 503 C C . THR A 1 74 ? -35.251 -23.659 25.457 1.00 55.59 74 THR A C 1
ATOM 505 O O . THR A 1 74 ? -34.805 -22.536 25.709 1.00 55.59 74 THR A O 1
ATOM 508 N N . PRO A 1 75 ? -34.592 -24.501 24.630 1.00 53.88 75 PRO A N 1
ATOM 509 C CA . PRO A 1 75 ? -33.203 -24.337 24.169 1.00 53.88 75 PRO A CA 1
ATOM 510 C C . PRO A 1 75 ? -33.017 -23.270 23.068 1.00 53.88 75 PRO A C 1
ATOM 512 O O . PRO A 1 75 ? -32.172 -23.399 22.181 1.00 53.88 75 PRO A O 1
ATOM 515 N N . ALA A 1 76 ? -33.785 -22.180 23.108 1.00 53.78 76 ALA A N 1
ATOM 516 C CA . ALA A 1 76 ? -33.722 -21.106 22.116 1.00 53.78 76 ALA A CA 1
ATOM 517 C C . ALA A 1 76 ? -32.380 -20.330 22.127 1.00 53.78 76 ALA A C 1
ATOM 519 O O . ALA A 1 76 ? -32.079 -19.603 21.181 1.00 53.78 76 ALA A O 1
ATOM 520 N N . SER A 1 77 ? -31.541 -20.495 23.157 1.00 58.72 77 SER A N 1
ATOM 521 C CA . SER A 1 77 ? -30.253 -19.798 23.321 1.00 58.72 77 SER A CA 1
ATOM 522 C C . SER A 1 77 ? -29.071 -20.455 22.592 1.00 58.72 77 SER A C 1
ATOM 524 O O . SER A 1 77 ? -28.064 -19.792 22.325 1.00 58.72 77 SER A O 1
ATOM 526 N N . THR A 1 78 ? -29.186 -21.727 22.209 1.00 62.16 78 THR A N 1
ATOM 527 C CA . THR A 1 78 ? -28.069 -22.513 21.661 1.00 62.16 78 THR A CA 1
ATOM 528 C C . THR A 1 78 ? -27.697 -22.091 20.235 1.00 62.16 78 THR A C 1
ATOM 530 O O . THR A 1 78 ? -26.522 -21.960 19.896 1.00 62.16 78 THR A O 1
ATOM 533 N N . HIS A 1 79 ? -28.680 -21.778 19.383 1.00 60.72 79 HIS A N 1
ATOM 534 C CA . HIS A 1 79 ? -28.406 -21.289 18.024 1.00 60.72 79 HIS A CA 1
ATOM 535 C C . HIS A 1 79 ? -27.769 -19.886 18.010 1.00 60.72 79 HIS A C 1
ATOM 537 O O . HIS A 1 79 ? -26.966 -19.582 17.121 1.00 60.72 79 HIS A O 1
ATOM 543 N N . GLY A 1 80 ? -28.086 -19.046 19.002 1.00 63.78 80 GLY A N 1
ATOM 544 C CA . GLY A 1 80 ? -27.514 -17.707 19.157 1.00 63.78 80 GLY A CA 1
ATOM 545 C C . GLY A 1 80 ? -26.037 -17.736 19.557 1.00 63.78 80 GLY A C 1
ATOM 546 O O . GLY A 1 80 ? -25.225 -17.035 18.947 1.00 63.78 80 GLY A O 1
ATOM 547 N N . SER A 1 81 ? -25.666 -18.597 20.511 1.00 72.38 81 SER A N 1
ATOM 548 C CA . SER A 1 81 ? -24.282 -18.721 20.988 1.00 72.38 81 SER A CA 1
ATOM 549 C C . SER A 1 81 ? -23.342 -19.267 19.905 1.00 72.38 81 SER A C 1
ATOM 551 O O . SER A 1 81 ? -22.306 -18.662 19.628 1.00 72.38 81 SER A O 1
ATOM 553 N N . PHE A 1 82 ? -23.736 -20.321 19.179 1.00 72.19 82 PHE A N 1
ATOM 554 C CA . PHE A 1 82 ? -22.926 -20.873 18.082 1.00 72.19 82 PHE A CA 1
ATOM 555 C C . PHE A 1 82 ? -22.733 -19.903 16.907 1.00 72.19 82 PHE A C 1
ATOM 557 O O . PHE A 1 82 ? -21.715 -19.964 16.207 1.00 72.19 82 PHE A O 1
ATOM 564 N N . ARG A 1 83 ? -23.708 -19.023 16.642 1.00 70.94 83 ARG A N 1
ATOM 565 C CA . ARG A 1 83 ? -23.594 -17.989 15.602 1.00 70.94 83 ARG A CA 1
ATOM 566 C C . ARG A 1 83 ? -22.642 -16.874 16.035 1.00 70.94 83 ARG A C 1
ATOM 568 O O . ARG A 1 83 ? -21.812 -16.463 15.225 1.00 70.94 83 ARG A O 1
ATOM 575 N N . ALA A 1 84 ? -22.720 -16.442 17.295 1.00 73.81 84 ALA A N 1
ATOM 576 C CA . ALA A 1 84 ? -21.833 -15.430 17.863 1.00 73.81 84 ALA A CA 1
ATOM 577 C C . ALA A 1 84 ? -20.365 -15.895 17.868 1.00 73.81 84 ALA A C 1
ATOM 579 O O . ALA A 1 84 ? -19.512 -15.211 17.304 1.00 73.81 84 ALA A O 1
ATOM 580 N N . THR A 1 85 ? -20.075 -17.105 18.366 1.00 77.00 85 THR A N 1
ATOM 581 C CA . THR A 1 85 ? -18.706 -17.658 18.391 1.00 77.00 85 THR A CA 1
ATOM 582 C C . THR A 1 85 ? -18.111 -17.797 16.986 1.00 77.00 85 THR A C 1
ATOM 584 O O . THR A 1 85 ? -16.964 -17.412 16.748 1.00 77.00 85 THR A O 1
ATOM 587 N N . ARG A 1 86 ? -18.900 -18.268 16.004 1.00 78.44 86 ARG A N 1
ATOM 588 C CA . ARG A 1 86 ? -18.460 -18.336 14.597 1.00 78.44 86 ARG A CA 1
ATOM 589 C C . ARG A 1 86 ? -18.207 -16.957 13.983 1.00 78.44 86 ARG A C 1
ATOM 591 O O . ARG A 1 86 ? -17.306 -16.814 13.157 1.00 78.44 86 ARG A O 1
ATOM 598 N N . GLN A 1 87 ? -18.979 -15.941 14.364 1.00 80.12 87 GLN A N 1
ATOM 599 C CA . GLN A 1 87 ? -18.802 -14.571 13.881 1.00 80.12 87 GLN A CA 1
ATOM 600 C C . GLN A 1 87 ? -17.532 -13.916 14.446 1.00 80.12 87 GLN A C 1
ATOM 602 O O . GLN A 1 87 ? -16.817 -13.247 13.690 1.00 80.12 87 GLN A O 1
ATOM 607 N N . THR A 1 88 ? -17.209 -14.157 15.719 1.00 81.62 88 THR A N 1
ATOM 608 C CA . THR A 1 88 ? -15.939 -13.738 16.332 1.00 81.62 88 THR A CA 1
ATOM 609 C C . THR A 1 88 ? -14.757 -14.413 15.636 1.00 81.62 88 THR A C 1
ATOM 611 O O . THR A 1 88 ? -13.867 -13.722 15.142 1.00 81.62 88 THR A O 1
ATOM 614 N N . GLY A 1 89 ? -14.806 -15.740 15.449 1.00 83.19 89 GLY A N 1
ATOM 615 C CA . GLY A 1 89 ? -13.762 -16.489 14.737 1.00 83.19 89 GLY A CA 1
ATOM 616 C C . GLY A 1 89 ? -13.519 -15.988 13.306 1.00 83.19 89 GLY A C 1
ATOM 617 O O . GLY A 1 89 ? -12.378 -15.740 12.915 1.00 83.19 89 GLY A O 1
ATOM 618 N N . ARG A 1 90 ? -14.590 -15.731 12.539 1.00 88.38 90 ARG A N 1
ATOM 619 C CA . ARG A 1 90 ? -14.491 -15.140 11.190 1.00 88.38 90 ARG A CA 1
ATOM 620 C C . ARG A 1 90 ? -13.889 -13.735 11.199 1.00 88.38 90 ARG A C 1
ATOM 622 O O . ARG A 1 90 ? -13.171 -13.380 10.272 1.00 88.38 90 ARG A O 1
ATOM 629 N N . THR A 1 91 ? -14.190 -12.918 12.205 1.00 87.31 91 THR A N 1
ATOM 630 C CA . THR A 1 91 ? -13.636 -11.557 12.313 1.00 87.31 91 THR A CA 1
ATOM 631 C C . THR A 1 91 ? -12.140 -11.599 12.614 1.00 87.31 91 THR A C 1
ATOM 633 O O . THR A 1 91 ? -11.374 -10.911 11.945 1.00 87.31 91 THR A O 1
ATOM 636 N N . LEU A 1 92 ? -11.708 -12.476 13.524 1.00 83.75 92 LEU A N 1
ATOM 637 C CA . LEU A 1 92 ? -10.288 -12.704 13.799 1.00 83.75 92 LEU A CA 1
ATOM 638 C C . LEU A 1 92 ? -9.538 -13.214 12.564 1.00 83.75 92 LEU A C 1
ATOM 640 O O . LEU A 1 92 ? -8.434 -12.752 12.297 1.00 83.75 92 LEU A O 1
ATOM 644 N N . GLN A 1 93 ? -10.137 -14.111 11.774 1.00 88.88 93 GLN A N 1
ATOM 645 C CA . GLN A 1 93 ? -9.531 -14.590 10.528 1.00 88.88 93 GLN A CA 1
ATOM 646 C C . GLN A 1 93 ? -9.308 -13.452 9.519 1.00 88.88 93 GLN A C 1
ATOM 648 O O . GLN A 1 93 ? -8.229 -13.358 8.941 1.00 88.88 93 GLN A O 1
ATOM 653 N N . LEU A 1 94 ? -10.282 -12.550 9.352 1.00 89.06 94 LEU A N 1
ATOM 654 C CA . LEU A 1 94 ? -10.139 -11.374 8.483 1.00 89.06 94 LEU A CA 1
ATOM 655 C C . LEU A 1 94 ? -9.017 -10.434 8.950 1.00 89.06 94 LEU A C 1
ATOM 657 O O . LEU A 1 94 ? -8.263 -9.917 8.129 1.00 89.06 94 LEU A O 1
ATOM 661 N N . LEU A 1 95 ? -8.875 -10.235 10.263 1.00 88.44 95 LEU A N 1
ATOM 662 C CA . LEU A 1 95 ? -7.779 -9.442 10.824 1.00 88.44 95 LEU A CA 1
ATOM 663 C C . LEU A 1 95 ? -6.427 -10.152 10.638 1.00 88.44 95 LEU A C 1
ATOM 665 O O . LEU A 1 95 ? -5.454 -9.527 10.227 1.00 88.44 95 LEU A O 1
ATOM 669 N N . ARG A 1 96 ? -6.346 -11.469 10.843 1.00 89.31 96 ARG A N 1
ATOM 670 C CA . ARG A 1 96 ? -5.110 -12.234 10.594 1.00 89.31 96 ARG A CA 1
ATOM 671 C C . ARG A 1 96 ? -4.657 -12.142 9.137 1.00 89.31 96 ARG A C 1
ATOM 673 O O . ARG A 1 96 ? -3.477 -11.919 8.900 1.00 89.31 96 ARG A O 1
ATOM 680 N N . LEU A 1 97 ? -5.584 -12.226 8.179 1.00 85.44 97 LEU A N 1
ATOM 681 C CA . LEU A 1 97 ? -5.273 -11.985 6.764 1.00 85.44 97 LEU A CA 1
ATOM 682 C C . LEU A 1 97 ? -4.693 -10.579 6.550 1.00 85.44 97 LEU A C 1
ATOM 684 O O . LEU A 1 97 ? -3.667 -10.434 5.895 1.00 85.44 97 LEU A O 1
ATOM 688 N N . GLY A 1 98 ? -5.282 -9.559 7.181 1.00 81.19 98 GLY A N 1
ATOM 689 C CA . GLY A 1 98 ? -4.740 -8.198 7.175 1.00 81.19 98 GLY A CA 1
ATOM 690 C C . GLY A 1 98 ? -3.344 -8.067 7.784 1.00 81.19 98 GLY A C 1
ATOM 691 O O . GLY A 1 98 ? -2.524 -7.309 7.279 1.00 81.19 98 GLY A O 1
ATOM 692 N N . ALA A 1 99 ? -3.062 -8.820 8.849 1.00 88.62 99 ALA A N 1
ATOM 693 C CA . ALA A 1 99 ? -1.760 -8.819 9.512 1.00 88.62 99 ALA A CA 1
ATOM 694 C C . ALA A 1 99 ? -0.653 -9.431 8.637 1.00 88.62 99 ALA A C 1
ATOM 696 O O . ALA A 1 99 ? 0.499 -9.026 8.746 1.00 88.62 99 ALA A O 1
ATOM 697 N N . LEU A 1 100 ? -1.003 -10.390 7.775 1.00 92.50 100 LEU A N 1
ATOM 698 C CA . LEU A 1 100 ? -0.065 -11.043 6.860 1.00 92.50 100 LEU A CA 1
ATOM 699 C C . LEU A 1 100 ? 0.108 -10.292 5.533 1.00 92.50 100 LEU A C 1
ATOM 701 O O . LEU A 1 100 ? 1.133 -10.471 4.881 1.00 92.50 100 LEU A O 1
ATOM 705 N N . ALA A 1 101 ? -0.845 -9.433 5.153 1.00 90.69 101 ALA A N 1
ATOM 706 C CA . ALA A 1 101 ? -0.817 -8.700 3.886 1.00 90.69 101 ALA A CA 1
ATOM 707 C C . ALA A 1 101 ? 0.466 -7.869 3.707 1.00 90.69 101 ALA A C 1
ATOM 709 O O . ALA A 1 101 ? 1.087 -7.921 2.651 1.00 90.69 101 ALA A O 1
ATOM 710 N N . GLY A 1 102 ? 0.890 -7.141 4.748 1.00 92.94 102 GLY A N 1
ATOM 711 C CA . GLY A 1 102 ? 2.086 -6.296 4.696 1.00 92.94 102 GLY A CA 1
ATOM 712 C C . GLY A 1 102 ? 3.391 -7.069 4.512 1.00 92.94 102 GLY A C 1
ATOM 713 O O . GLY A 1 102 ? 4.094 -6.805 3.537 1.00 92.94 102 GLY A O 1
ATOM 714 N N . PRO A 1 103 ? 3.718 -8.030 5.398 1.00 96.12 103 PRO A N 1
ATOM 715 C CA . PRO A 1 103 ? 4.893 -8.877 5.240 1.00 96.12 103 PRO A CA 1
ATOM 716 C C . PRO A 1 103 ? 4.910 -9.595 3.893 1.00 96.12 103 PRO A C 1
ATOM 718 O O . PRO A 1 103 ? 5.925 -9.566 3.211 1.00 96.12 103 PRO A O 1
ATOM 721 N N . PHE A 1 104 ? 3.778 -10.167 3.470 1.00 97.19 104 PHE A N 1
ATOM 722 C CA . PHE A 1 104 ? 3.683 -10.857 2.187 1.00 97.19 104 PHE A CA 1
ATOM 723 C C . PHE A 1 104 ? 4.022 -9.928 1.014 1.00 97.19 104 PHE A C 1
ATOM 725 O O . PHE A 1 104 ? 4.929 -10.229 0.238 1.00 97.19 104 PHE A O 1
ATOM 732 N N . TYR A 1 105 ? 3.358 -8.771 0.933 1.00 97.38 105 TYR A N 1
ATOM 733 C CA . TYR A 1 105 ? 3.570 -7.809 -0.146 1.00 97.38 105 TYR A CA 1
ATOM 734 C C . TYR A 1 105 ? 5.021 -7.338 -0.230 1.00 97.38 105 TYR A C 1
ATOM 736 O O . TYR A 1 105 ? 5.622 -7.353 -1.308 1.00 97.38 105 TYR A O 1
ATOM 744 N N . VAL A 1 106 ? 5.573 -6.926 0.916 1.00 97.94 106 VAL A N 1
ATOM 745 C CA . VAL A 1 106 ? 6.924 -6.371 1.014 1.00 97.94 106 VAL A CA 1
ATOM 746 C C . VAL A 1 106 ? 7.967 -7.435 0.708 1.00 97.94 106 VAL A C 1
ATOM 748 O O . VAL A 1 106 ? 8.867 -7.163 -0.078 1.00 97.94 106 VAL A O 1
ATOM 751 N N . THR A 1 107 ? 7.849 -8.641 1.269 1.00 98.00 107 THR A N 1
ATOM 752 C CA . THR A 1 107 ? 8.817 -9.716 1.028 1.00 98.00 107 THR A CA 1
ATOM 753 C C . THR A 1 107 ? 8.828 -10.124 -0.439 1.00 98.00 107 THR A C 1
ATOM 755 O O . THR A 1 107 ? 9.893 -10.117 -1.043 1.00 98.00 107 THR A O 1
ATOM 758 N N . VAL A 1 108 ? 7.669 -10.401 -1.046 1.00 98.06 108 VAL A N 1
ATOM 759 C CA . VAL A 1 108 ? 7.600 -10.817 -2.459 1.00 98.06 108 VAL A CA 1
ATOM 760 C C . VAL A 1 108 ? 8.174 -9.747 -3.384 1.00 98.06 108 VAL A C 1
ATOM 762 O O . VAL A 1 108 ? 8.898 -10.058 -4.332 1.00 98.06 108 VAL A O 1
ATOM 765 N N . ALA A 1 109 ? 7.874 -8.476 -3.127 1.00 97.31 109 ALA A N 1
ATOM 766 C CA . ALA A 1 109 ? 8.345 -7.412 -3.994 1.00 97.31 109 ALA A CA 1
ATOM 767 C C . ALA A 1 109 ? 9.816 -7.040 -3.758 1.00 97.31 109 ALA A C 1
ATOM 769 O O . ALA A 1 109 ? 10.521 -6.796 -4.729 1.00 97.31 109 ALA A O 1
ATOM 770 N N . LEU A 1 110 ? 10.314 -7.062 -2.515 1.00 97.69 110 LEU A N 1
ATOM 771 C CA . LEU A 1 110 ? 11.745 -6.883 -2.247 1.00 97.69 110 LEU A CA 1
ATOM 772 C C . LEU A 1 110 ? 12.568 -8.039 -2.809 1.00 97.69 110 LEU A C 1
ATOM 774 O O . LEU A 1 110 ? 13.619 -7.791 -3.384 1.00 97.69 110 LEU A O 1
ATOM 778 N N . SER A 1 111 ? 12.090 -9.282 -2.701 1.00 97.81 111 SER A N 1
ATOM 779 C CA . SER A 1 111 ? 12.750 -10.421 -3.341 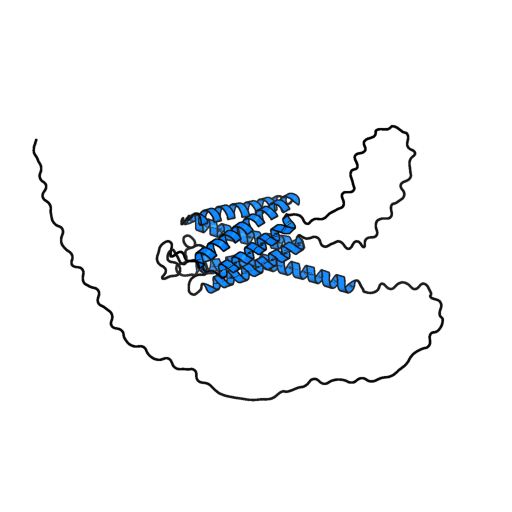1.00 97.81 111 SER A CA 1
ATOM 780 C C . SER A 1 111 ? 12.897 -10.182 -4.840 1.00 97.81 111 SER A C 1
ATOM 782 O O . SER A 1 111 ? 14.006 -10.276 -5.344 1.00 97.81 111 SER A O 1
ATOM 784 N N . GLN A 1 112 ? 11.830 -9.766 -5.532 1.00 97.75 112 GLN A N 1
ATOM 785 C CA . GLN A 1 112 ? 11.933 -9.414 -6.950 1.00 97.75 112 GLN A CA 1
ATOM 786 C C . GLN A 1 112 ? 12.875 -8.228 -7.187 1.00 97.75 112 GLN A C 1
ATOM 788 O O . GLN A 1 112 ? 13.727 -8.314 -8.057 1.00 97.75 112 GLN A O 1
ATOM 793 N N . ALA A 1 113 ? 12.771 -7.143 -6.418 1.00 95.94 113 ALA A N 1
ATOM 794 C CA . ALA A 1 113 ? 13.622 -5.966 -6.595 1.00 95.94 113 ALA A CA 1
ATOM 795 C C . ALA A 1 113 ? 15.118 -6.272 -6.440 1.00 95.94 113 ALA A C 1
ATOM 797 O O . ALA A 1 113 ? 15.939 -5.628 -7.080 1.00 95.94 113 ALA A O 1
ATOM 798 N N . LEU A 1 114 ? 15.467 -7.244 -5.594 1.00 95.75 114 LEU A N 1
ATOM 799 C CA . LEU A 1 114 ? 16.850 -7.639 -5.335 1.00 95.75 114 LEU A CA 1
ATOM 800 C C . LEU A 1 114 ? 17.377 -8.697 -6.312 1.00 95.75 114 LEU A C 1
ATOM 802 O O . LEU A 1 114 ? 18.589 -8.824 -6.455 1.00 95.75 114 LEU A O 1
ATOM 806 N N . THR A 1 115 ? 16.501 -9.476 -6.955 1.00 96.31 115 THR A N 1
ATOM 807 C CA . THR A 1 115 ? 16.914 -10.574 -7.847 1.00 96.31 115 THR A CA 1
ATOM 808 C C . THR A 1 115 ? 16.636 -10.311 -9.321 1.00 96.31 115 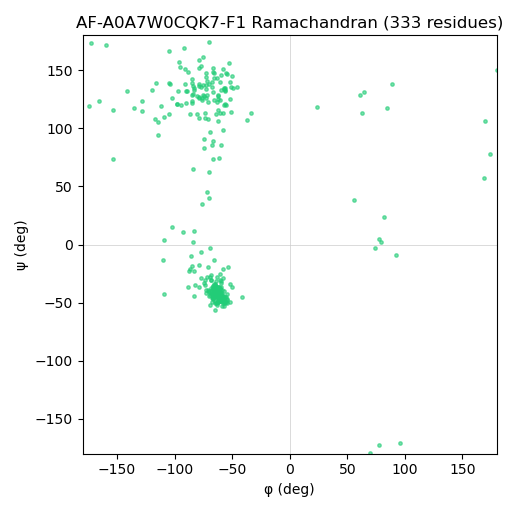THR A C 1
ATOM 810 O O . THR A 1 115 ? 17.089 -11.080 -10.165 1.00 96.31 115 THR A O 1
ATOM 813 N N . ARG A 1 116 ? 15.838 -9.293 -9.654 1.00 95.50 116 ARG A N 1
ATOM 814 C CA . ARG A 1 116 ? 15.403 -9.044 -11.025 1.00 95.50 116 ARG A CA 1
ATOM 815 C C . ARG A 1 116 ? 16.444 -8.235 -11.778 1.00 95.50 116 ARG A C 1
ATOM 817 O O . ARG A 1 116 ? 16.777 -7.117 -11.397 1.00 95.50 116 ARG A O 1
ATOM 824 N N . GLU A 1 117 ? 16.924 -8.814 -12.870 1.00 93.56 117 GLU A N 1
ATOM 825 C CA . GLU A 1 117 ? 17.911 -8.180 -13.732 1.00 93.56 117 GLU A CA 1
ATOM 826 C C . GLU A 1 117 ? 17.421 -6.815 -14.229 1.00 93.56 117 GLU A C 1
ATOM 828 O O . GLU A 1 117 ? 16.260 -6.648 -14.616 1.00 93.56 117 GLU A O 1
ATOM 833 N N . GLY A 1 118 ? 18.314 -5.828 -14.170 1.00 91.12 118 GLY A N 1
ATOM 834 C CA . GLY A 1 118 ? 18.040 -4.462 -14.597 1.00 91.12 118 GLY A CA 1
ATOM 835 C C . GLY A 1 118 ? 17.152 -3.647 -13.656 1.00 91.12 118 GLY A C 1
ATOM 836 O O . GLY A 1 118 ? 16.959 -2.475 -13.947 1.00 91.12 118 GLY A O 1
ATOM 837 N N . PHE A 1 119 ? 16.623 -4.199 -12.554 1.00 94.88 119 PHE A N 1
ATOM 838 C CA . PHE A 1 119 ? 15.848 -3.422 -11.580 1.00 94.88 119 PHE A CA 1
ATOM 839 C C . PHE A 1 119 ? 16.765 -2.737 -10.555 1.00 94.88 119 PHE A C 1
ATOM 841 O O . PHE A 1 119 ? 17.584 -3.383 -9.906 1.00 94.88 119 PHE A O 1
ATOM 848 N N . ASP A 1 120 ? 16.598 -1.431 -10.363 1.00 93.25 120 ASP A N 1
ATOM 849 C CA . ASP A 1 120 ? 17.341 -0.619 -9.398 1.00 93.25 120 ASP A CA 1
ATOM 850 C C . ASP A 1 120 ? 16.354 0.171 -8.529 1.00 93.25 120 ASP A C 1
ATOM 852 O O . ASP A 1 120 ? 15.674 1.072 -9.013 1.00 93.25 120 ASP A O 1
ATOM 856 N N . LEU A 1 121 ? 16.305 -0.121 -7.224 1.00 93.00 121 LEU A N 1
ATOM 857 C CA . LEU A 1 121 ? 15.408 0.531 -6.253 1.00 93.00 121 LEU A CA 1
ATOM 858 C C . LEU A 1 121 ? 15.576 2.054 -6.159 1.00 93.00 121 LEU A C 1
ATOM 860 O O . LEU A 1 121 ? 14.678 2.739 -5.669 1.00 93.00 121 LEU A O 1
ATOM 864 N N . SER A 1 122 ? 16.721 2.591 -6.578 1.00 92.00 122 SER A N 1
ATOM 865 C CA . SER A 1 122 ? 16.956 4.032 -6.613 1.00 92.00 122 SER A CA 1
ATOM 866 C C . SER A 1 122 ? 16.397 4.688 -7.879 1.00 92.00 122 SER A C 1
ATOM 868 O O . SER A 1 122 ? 16.081 5.877 -7.871 1.00 92.00 122 SER A O 1
ATOM 870 N N . ARG A 1 123 ? 16.204 3.930 -8.962 1.00 89.69 123 ARG A N 1
ATOM 871 C CA . ARG A 1 123 ? 15.778 4.448 -10.274 1.00 89.69 123 ARG A CA 1
ATOM 872 C C . ARG A 1 123 ? 14.355 4.053 -10.633 1.00 89.69 123 ARG A C 1
ATOM 874 O O . ARG A 1 123 ? 13.602 4.882 -11.141 1.00 89.69 123 ARG A O 1
ATOM 881 N N . HIS A 1 124 ? 13.990 2.806 -10.367 1.00 92.88 124 HIS A N 1
ATOM 882 C CA . HIS A 1 124 ? 12.736 2.203 -10.784 1.00 92.88 124 HIS A CA 1
ATOM 883 C C . HIS A 1 124 ? 11.719 2.243 -9.648 1.00 92.88 124 HIS A C 1
ATOM 885 O O . HIS A 1 124 ? 11.959 1.681 -8.574 1.00 92.88 124 HIS A O 1
ATOM 891 N N . PRO A 1 125 ? 10.560 2.884 -9.867 1.00 91.75 125 PRO A N 1
ATOM 892 C CA . PRO A 1 125 ? 9.463 2.831 -8.921 1.00 91.75 125 PRO A CA 1
ATOM 893 C C . PRO A 1 125 ? 9.060 1.389 -8.614 1.00 91.75 125 PRO A C 1
ATOM 895 O O . PRO A 1 125 ? 9.074 0.518 -9.479 1.00 91.75 125 PRO A O 1
ATOM 898 N N . TRP A 1 126 ? 8.608 1.151 -7.386 1.00 92.56 126 TRP A N 1
ATOM 899 C CA . TRP A 1 126 ? 8.218 -0.178 -6.901 1.00 92.56 126 TRP A CA 1
ATOM 900 C C . TRP A 1 126 ? 7.219 -0.903 -7.828 1.00 92.56 126 TRP A C 1
ATOM 902 O O . TRP A 1 126 ? 7.266 -2.124 -7.970 1.00 92.56 126 TRP A O 1
ATOM 912 N N . SER A 1 127 ? 6.313 -0.166 -8.481 1.00 93.88 127 SER A N 1
ATOM 913 C CA . SER A 1 127 ? 5.318 -0.732 -9.399 1.00 93.88 127 SER A CA 1
ATOM 914 C C . SER A 1 127 ? 5.900 -1.248 -10.715 1.00 93.88 127 SER A C 1
ATOM 916 O O . SER A 1 127 ? 5.266 -2.099 -11.338 1.00 93.88 127 SER A O 1
ATOM 918 N N . PHE A 1 128 ? 7.104 -0.817 -11.115 1.00 95.00 128 PHE A N 1
ATOM 919 C CA . PHE A 1 128 ? 7.744 -1.275 -12.352 1.00 95.00 128 PHE A CA 1
ATOM 920 C C . PHE A 1 128 ? 7.975 -2.783 -12.345 1.00 95.00 128 PHE A C 1
ATOM 922 O O . PHE A 1 128 ? 7.945 -3.389 -13.405 1.00 95.00 128 PHE A O 1
ATOM 929 N N . LEU A 1 129 ? 8.083 -3.422 -11.175 1.00 96.38 129 LEU A N 1
ATOM 930 C CA . LEU A 1 129 ? 8.178 -4.881 -11.040 1.00 96.38 129 LEU A CA 1
ATOM 931 C C . LEU A 1 129 ? 7.049 -5.660 -11.748 1.00 96.38 129 LEU A C 1
ATOM 933 O O . LEU A 1 129 ? 7.221 -6.848 -12.010 1.00 96.38 129 LEU A O 1
ATOM 937 N N . ALA A 1 130 ? 5.918 -5.017 -12.065 1.00 96.38 130 ALA A N 1
ATOM 938 C CA . ALA A 1 130 ? 4.824 -5.600 -12.847 1.00 96.38 130 ALA A CA 1
ATOM 939 C C . ALA A 1 130 ? 5.089 -5.673 -14.365 1.00 96.38 130 ALA A C 1
ATOM 941 O O . ALA A 1 130 ? 4.306 -6.290 -15.084 1.00 96.38 130 ALA A O 1
ATOM 942 N N . ASN A 1 131 ? 6.189 -5.098 -14.853 1.00 95.69 131 ASN A N 1
ATOM 943 C CA . ASN A 1 131 ? 6.559 -5.086 -16.267 1.00 95.69 131 ASN A CA 1
ATOM 944 C C . ASN A 1 131 ? 7.520 -6.228 -16.622 1.00 95.69 131 ASN A C 1
ATOM 946 O O . ASN A 1 131 ? 8.301 -6.673 -15.784 1.00 95.69 131 ASN A O 1
ATOM 950 N N . GLY A 1 132 ? 7.504 -6.673 -17.882 1.00 93.81 132 GLY A N 1
ATOM 951 C CA . GLY A 1 132 ? 8.371 -7.737 -18.412 1.00 93.81 132 GLY A CA 1
ATOM 952 C C . GLY A 1 132 ? 7.934 -9.157 -18.030 1.00 93.81 132 GLY A C 1
ATOM 953 O O . GLY A 1 132 ? 6.887 -9.351 -17.417 1.00 93.81 132 GLY A O 1
ATOM 954 N N . ASP A 1 133 ? 8.765 -10.149 -18.350 1.00 93.31 133 ASP A N 1
ATOM 955 C CA . ASP A 1 133 ? 8.391 -11.577 -18.341 1.00 93.31 133 ASP A CA 1
ATOM 956 C C . ASP A 1 133 ? 7.929 -12.112 -16.979 1.00 93.31 133 ASP A C 1
ATOM 958 O O . ASP A 1 133 ? 6.988 -12.898 -16.888 1.00 93.31 133 ASP A O 1
ATOM 962 N N . LEU A 1 134 ? 8.543 -11.649 -15.889 1.00 95.19 134 LEU A N 1
ATOM 963 C CA . LEU A 1 134 ? 8.155 -12.014 -14.521 1.00 95.19 134 LEU A CA 1
ATOM 964 C C . LEU A 1 134 ? 7.145 -11.023 -13.912 1.00 95.19 134 LEU A C 1
ATOM 966 O O . LEU A 1 134 ? 6.913 -11.024 -12.706 1.00 95.19 134 LEU A O 1
ATOM 970 N N . GLY A 1 135 ? 6.577 -10.114 -14.710 1.00 95.88 135 GLY A N 1
ATOM 971 C CA . GLY A 1 135 ? 5.659 -9.066 -14.251 1.00 95.88 135 GLY A CA 1
ATOM 972 C C . GLY A 1 135 ? 4.392 -9.618 -13.591 1.00 95.88 135 GLY A C 1
ATOM 973 O O . GLY A 1 135 ? 3.877 -9.056 -12.623 1.00 95.88 135 GLY A O 1
ATOM 974 N N . TRP A 1 136 ? 3.954 -10.800 -14.035 1.00 97.12 136 TRP A N 1
ATOM 975 C CA . TRP A 1 136 ? 2.806 -11.514 -13.475 1.00 97.12 136 TRP A CA 1
ATOM 976 C C . TRP A 1 136 ? 2.947 -11.810 -11.975 1.00 97.12 136 TRP A C 1
ATOM 978 O O . TRP A 1 136 ? 1.931 -11.870 -11.277 1.00 97.12 136 TRP A O 1
ATOM 988 N N . ILE A 1 137 ? 4.175 -11.963 -11.457 1.00 97.69 137 ILE A N 1
ATOM 989 C CA . ILE A 1 137 ? 4.428 -12.199 -10.029 1.00 97.69 137 ILE A CA 1
ATOM 990 C C . ILE A 1 137 ? 3.985 -10.974 -9.236 1.00 97.69 137 ILE A C 1
ATOM 992 O O . ILE A 1 137 ? 3.207 -11.092 -8.287 1.00 97.69 137 ILE A O 1
ATOM 996 N N . GLN A 1 138 ? 4.421 -9.786 -9.655 1.00 97.62 138 GLN A N 1
ATOM 997 C CA . GLN A 1 138 ? 4.038 -8.549 -8.993 1.00 97.62 138 GLN A CA 1
ATOM 998 C C . GLN A 1 138 ? 2.553 -8.225 -9.195 1.00 97.62 138 GLN A C 1
ATOM 1000 O O . GLN A 1 138 ? 1.901 -7.791 -8.246 1.00 97.62 138 GLN A O 1
ATOM 1005 N N . THR A 1 139 ? 1.981 -8.500 -10.369 1.00 98.00 139 THR A N 1
ATOM 1006 C CA . THR A 1 139 ? 0.532 -8.367 -10.602 1.00 98.00 139 THR A CA 1
ATOM 1007 C C . THR A 1 139 ? -0.272 -9.278 -9.670 1.00 98.00 139 THR A C 1
ATOM 1009 O O . THR A 1 139 ? -1.231 -8.839 -9.035 1.00 98.00 139 THR A O 1
ATOM 1012 N N . THR A 1 140 ? 0.154 -10.532 -9.499 1.00 98.19 140 THR A N 1
ATOM 1013 C CA . THR A 1 140 ? -0.467 -11.477 -8.556 1.00 98.19 140 THR A CA 1
ATOM 1014 C C . THR A 1 140 ? -0.307 -11.000 -7.114 1.00 98.19 140 THR A C 1
ATOM 1016 O O . THR A 1 140 ? -1.263 -11.040 -6.339 1.00 98.19 140 THR A O 1
ATOM 1019 N N . ASN A 1 141 ? 0.872 -10.486 -6.755 1.00 98.25 141 ASN A N 1
ATOM 1020 C CA . ASN A 1 141 ? 1.136 -9.903 -5.443 1.00 98.25 141 ASN A CA 1
ATOM 1021 C C . ASN A 1 141 ? 0.200 -8.717 -5.154 1.00 98.25 141 ASN A C 1
ATOM 1023 O O . ASN A 1 141 ? -0.379 -8.647 -4.068 1.00 98.25 141 ASN A O 1
ATOM 1027 N N . PHE A 1 142 ? -0.026 -7.829 -6.131 1.00 97.75 142 PHE A N 1
ATOM 1028 C CA . PHE A 1 142 ? -1.009 -6.752 -6.013 1.00 97.75 142 PHE A CA 1
ATOM 1029 C C . PHE A 1 142 ? -2.414 -7.291 -5.752 1.00 97.75 142 PHE A C 1
ATOM 1031 O O . PHE A 1 142 ? -3.066 -6.828 -4.818 1.00 97.75 142 PHE A O 1
ATOM 1038 N N . ILE A 1 143 ? -2.863 -8.291 -6.514 1.00 98.38 143 ILE A N 1
ATOM 1039 C CA . ILE A 1 143 ? -4.207 -8.866 -6.373 1.00 98.38 143 ILE A CA 1
ATOM 1040 C C . ILE A 1 143 ? -4.390 -9.526 -5.002 1.00 98.38 143 ILE A C 1
ATOM 1042 O O . ILE A 1 143 ? -5.340 -9.209 -4.285 1.00 98.38 143 ILE A O 1
ATOM 1046 N N . LEU A 1 144 ? -3.481 -10.419 -4.603 1.00 97.94 144 LEU A N 1
ATOM 1047 C CA . LEU A 1 144 ? -3.579 -11.138 -3.329 1.00 97.94 144 LEU A CA 1
ATOM 1048 C C . LEU A 1 144 ? -3.556 -10.177 -2.140 1.00 97.94 144 LEU A C 1
ATOM 1050 O O . LEU A 1 144 ? -4.373 -10.287 -1.221 1.00 97.94 144 LEU A O 1
ATOM 1054 N N . THR A 1 145 ? -2.661 -9.195 -2.192 1.00 97.88 145 THR A N 1
ATOM 1055 C CA . THR A 1 145 ? -2.545 -8.181 -1.149 1.00 97.88 145 THR A CA 1
ATOM 1056 C C . THR A 1 145 ? -3.792 -7.299 -1.105 1.00 97.88 145 THR A C 1
ATOM 1058 O O . THR A 1 145 ? -4.333 -7.069 -0.026 1.00 97.88 145 THR A O 1
ATOM 1061 N N . ALA A 1 146 ? -4.320 -6.876 -2.255 1.00 97.94 146 ALA A N 1
ATOM 1062 C CA . ALA A 1 146 ? -5.552 -6.099 -2.339 1.00 97.94 146 ALA A CA 1
ATOM 1063 C C . ALA A 1 146 ? -6.742 -6.824 -1.698 1.00 97.94 146 A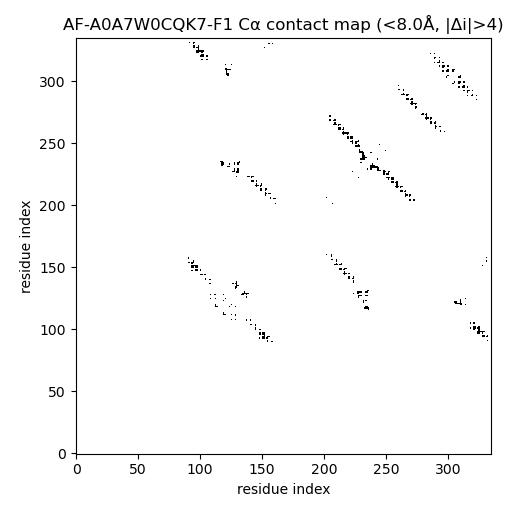LA A C 1
ATOM 1065 O O . ALA A 1 146 ? -7.475 -6.241 -0.894 1.00 97.94 146 ALA A O 1
ATOM 1066 N N . LEU A 1 147 ? -6.915 -8.112 -2.007 1.00 97.88 147 LEU A N 1
ATOM 1067 C CA . LEU A 1 147 ? -7.966 -8.942 -1.421 1.00 97.88 147 LEU A CA 1
ATOM 1068 C C . LEU A 1 147 ? -7.796 -9.072 0.099 1.00 97.88 147 LEU A C 1
ATOM 1070 O O . LEU A 1 147 ? -8.774 -8.937 0.839 1.00 97.88 147 LEU A O 1
ATOM 1074 N N . ALA A 1 148 ? -6.565 -9.263 0.583 1.00 97.00 148 ALA A N 1
ATOM 1075 C CA . ALA A 1 148 ? -6.267 -9.299 2.013 1.00 97.00 148 ALA A CA 1
ATOM 1076 C C . ALA A 1 148 ? -6.541 -7.947 2.704 1.00 97.00 148 ALA A C 1
ATOM 1078 O O . ALA A 1 148 ? -7.112 -7.915 3.796 1.00 97.00 148 ALA A O 1
ATOM 1079 N N . THR A 1 149 ? -6.230 -6.822 2.057 1.00 97.56 149 THR A N 1
ATOM 1080 C CA . THR A 1 149 ? -6.536 -5.468 2.544 1.00 97.56 149 THR A CA 1
ATOM 1081 C C . THR A 1 149 ? -8.042 -5.192 2.580 1.00 97.56 149 THR A C 1
ATOM 1083 O O . THR A 1 149 ? -8.542 -4.601 3.539 1.00 97.56 149 THR A O 1
ATOM 1086 N N . ILE A 1 150 ? -8.807 -5.667 1.592 1.00 97.75 150 ILE A N 1
ATOM 1087 C CA . ILE A 1 150 ? -10.276 -5.579 1.598 1.00 97.75 150 ILE A CA 1
ATOM 1088 C C . ILE A 1 150 ? -10.859 -6.457 2.715 1.00 97.75 150 ILE A C 1
ATOM 1090 O O . ILE A 1 150 ? -11.741 -6.017 3.457 1.00 97.75 150 ILE A O 1
ATOM 1094 N N . ALA A 1 151 ? -10.341 -7.674 2.898 1.00 95.12 151 ALA A N 1
ATOM 1095 C CA . ALA A 1 151 ? -10.716 -8.547 4.008 1.00 95.12 151 ALA A CA 1
ATOM 1096 C C . ALA A 1 151 ? -10.444 -7.873 5.365 1.00 95.12 151 ALA A C 1
ATOM 1098 O O . ALA A 1 151 ? -11.328 -7.841 6.229 1.00 95.12 151 ALA A O 1
ATOM 1099 N N . PHE A 1 152 ? -9.274 -7.250 5.522 1.00 95.44 152 PHE A N 1
ATOM 1100 C CA . PHE A 1 152 ? -8.928 -6.446 6.691 1.00 95.44 152 PHE A CA 1
ATOM 1101 C C . PHE A 1 152 ? -9.911 -5.295 6.911 1.00 95.44 152 PHE A C 1
ATOM 1103 O O . PHE A 1 152 ? -10.399 -5.124 8.026 1.00 95.44 152 PHE A O 1
ATOM 1110 N N . ALA A 1 153 ? -10.278 -4.549 5.866 1.00 96.06 153 ALA A N 1
ATOM 1111 C CA . ALA A 1 153 ? -11.272 -3.483 5.959 1.00 96.06 153 ALA A CA 1
ATOM 1112 C C . ALA A 1 153 ? -12.634 -3.994 6.460 1.00 96.06 153 ALA A C 1
ATOM 1114 O O . ALA A 1 153 ? -13.288 -3.342 7.279 1.00 96.06 153 ALA A O 1
ATOM 1115 N N . ILE A 1 154 ? -13.063 -5.184 6.028 1.00 94.12 154 ILE A N 1
ATOM 1116 C CA . ILE A 1 154 ? -14.289 -5.821 6.530 1.00 94.12 154 ILE A CA 1
ATOM 1117 C C . ILE A 1 154 ? -14.137 -6.183 8.014 1.00 94.12 154 ILE A C 1
ATOM 1119 O O . ILE A 1 154 ? -15.045 -5.903 8.801 1.00 94.12 154 ILE A O 1
ATOM 1123 N N . GLY A 1 155 ? -13.001 -6.767 8.409 1.00 91.56 155 GLY A N 1
ATOM 1124 C CA . GLY A 1 155 ? -12.679 -7.058 9.810 1.00 91.56 155 GLY A CA 1
ATOM 1125 C C . GLY A 1 155 ? -12.704 -5.796 10.676 1.00 91.56 155 GLY A C 1
ATOM 1126 O O . GLY A 1 155 ? -13.382 -5.760 11.701 1.00 91.56 155 GLY A O 1
ATOM 1127 N N . LEU A 1 156 ? -12.073 -4.722 10.199 1.00 92.25 156 LEU A N 1
ATOM 1128 C CA . LEU A 1 156 ? -12.074 -3.400 10.817 1.00 92.25 156 LEU A CA 1
ATOM 1129 C C . LEU A 1 156 ? -13.502 -2.862 10.972 1.00 92.25 156 LEU A C 1
ATOM 1131 O O . LEU A 1 156 ? -13.895 -2.436 12.050 1.00 92.25 156 LEU A O 1
ATOM 1135 N N . ARG A 1 157 ? -14.345 -2.924 9.937 1.00 92.06 157 ARG A N 1
ATOM 1136 C CA . ARG A 1 157 ? -15.746 -2.477 10.050 1.00 92.06 157 ARG A CA 1
ATOM 1137 C C . ARG A 1 157 ? -16.500 -3.217 11.158 1.00 92.06 157 ARG A C 1
ATOM 1139 O O . ARG A 1 157 ? -17.294 -2.596 11.867 1.00 92.06 157 ARG A O 1
ATOM 1146 N N . ARG A 1 158 ? -16.262 -4.524 11.297 1.00 89.62 158 ARG A N 1
ATOM 1147 C CA . ARG A 1 158 ? -16.913 -5.374 12.304 1.00 89.62 158 ARG A CA 1
ATOM 1148 C C . ARG A 1 158 ? -16.442 -5.061 13.720 1.00 89.62 158 ARG A C 1
ATOM 1150 O O . ARG A 1 158 ? -17.280 -5.013 14.606 1.00 89.62 158 ARG A O 1
ATOM 1157 N N . THR A 1 159 ? -15.154 -4.793 13.931 1.00 87.88 159 THR A N 1
ATOM 1158 C CA . THR A 1 159 ? -14.633 -4.423 15.261 1.00 87.88 159 THR A CA 1
ATOM 1159 C C . THR A 1 159 ? -15.011 -3.002 15.667 1.00 87.88 159 THR A C 1
ATOM 1161 O O . THR A 1 159 ? -15.192 -2.708 16.845 1.00 87.88 159 THR A O 1
ATOM 1164 N N . LEU A 1 160 ? -15.153 -2.094 14.699 1.00 84.38 160 LEU A N 1
ATOM 1165 C CA . LEU A 1 160 ? -15.456 -0.694 14.977 1.00 84.38 160 LEU A CA 1
ATOM 1166 C C . LEU A 1 160 ? -16.957 -0.393 15.135 1.00 84.38 160 LEU A C 1
ATOM 1168 O O . LEU A 1 160 ? -17.281 0.732 15.536 1.00 84.38 160 LEU A O 1
ATOM 1172 N N . THR A 1 161 ? -17.853 -1.332 14.815 1.00 81.00 161 THR A N 1
ATOM 1173 C CA . THR A 1 161 ? -19.313 -1.179 14.956 1.00 81.00 161 THR A CA 1
ATOM 1174 C C . THR A 1 161 ? -19.791 -1.988 16.167 1.00 81.00 161 THR A C 1
ATOM 1176 O O . THR A 1 161 ? -19.731 -3.214 16.105 1.00 81.00 161 THR A O 1
ATOM 1179 N N . PRO A 1 162 ? -20.270 -1.356 17.257 1.00 59.25 162 PRO A N 1
ATOM 1180 C CA . PRO A 1 162 ? -20.860 -2.091 18.374 1.00 59.25 162 PRO A CA 1
ATOM 1181 C C . PRO A 1 162 ? -22.068 -2.904 17.894 1.00 59.25 162 PRO A C 1
ATOM 1183 O O . PRO A 1 162 ? -22.914 -2.376 17.168 1.00 59.25 162 PRO A O 1
ATOM 1186 N N . LEU A 1 163 ? -22.159 -4.179 18.282 1.00 53.69 163 LEU A N 1
ATOM 1187 C CA . LEU A 1 163 ? -23.390 -4.949 18.094 1.00 53.69 163 LEU A CA 1
ATOM 1188 C C . LEU A 1 163 ? -24.496 -4.340 18.975 1.00 53.69 163 LEU A C 1
ATOM 1190 O O . LEU A 1 163 ? -24.193 -3.908 20.090 1.00 53.69 163 LEU A O 1
ATOM 1194 N N . PRO A 1 164 ? -25.761 -4.300 18.517 1.00 50.12 164 PRO A N 1
ATOM 1195 C CA . PRO A 1 164 ? -26.878 -3.931 19.377 1.00 50.12 164 PRO A CA 1
ATOM 1196 C C . PRO A 1 164 ? -26.879 -4.847 20.602 1.00 50.12 164 PRO A C 1
ATOM 1198 O O . PRO A 1 164 ? -26.948 -6.068 20.457 1.00 50.12 164 PRO A O 1
ATOM 1201 N N . ILE A 1 165 ? -26.765 -4.271 21.798 1.00 57.12 165 ILE A N 1
ATOM 1202 C CA . ILE A 1 165 ? -26.946 -5.019 23.043 1.00 57.12 165 ILE A CA 1
ATOM 1203 C C . ILE A 1 165 ? -28.386 -5.555 23.014 1.00 57.12 165 ILE A C 1
ATOM 1205 O O . ILE A 1 165 ? -29.303 -4.748 22.841 1.00 57.12 165 ILE A O 1
ATOM 1209 N N . PRO A 1 166 ? -28.625 -6.873 23.156 1.00 55.59 166 PRO A N 1
ATOM 1210 C CA . PRO A 1 166 ? -29.971 -7.379 23.368 1.00 55.59 166 PRO A CA 1
ATOM 1211 C C . PRO A 1 166 ? -30.517 -6.717 24.635 1.00 55.59 166 PRO A C 1
ATOM 1213 O O . PRO A 1 166 ? -30.004 -6.939 25.729 1.00 55.59 166 PRO A O 1
ATOM 1216 N N . THR A 1 167 ? -31.528 -5.866 24.495 1.00 54.59 167 THR A N 1
ATOM 1217 C CA . THR A 1 167 ? -32.202 -5.149 25.589 1.00 54.59 167 THR A CA 1
ATOM 1218 C C . THR A 1 167 ? -33.078 -6.084 26.430 1.00 54.59 167 THR A C 1
ATOM 1220 O O . THR A 1 167 ? -34.224 -5.772 26.729 1.00 54.59 167 THR A O 1
ATOM 1223 N N . SER A 1 168 ? -32.566 -7.259 26.797 1.00 52.09 168 SER A N 1
ATOM 1224 C CA . SER A 1 168 ? -33.244 -8.222 27.668 1.00 52.09 168 SER A CA 1
ATOM 1225 C C . SER A 1 168 ? -32.715 -8.196 29.103 1.00 52.09 168 SER A C 1
ATOM 1227 O O . SER A 1 168 ? -32.970 -9.132 29.855 1.00 52.09 168 SER A O 1
ATOM 1229 N N . ALA A 1 169 ? -31.971 -7.160 29.501 1.00 50.66 169 ALA A N 1
ATOM 1230 C CA . ALA A 1 169 ? -31.782 -6.878 30.917 1.00 50.66 169 ALA A CA 1
ATOM 1231 C C . ALA A 1 169 ? -33.034 -6.121 31.398 1.00 50.66 169 ALA A C 1
ATOM 1233 O O . ALA A 1 169 ? -33.263 -5.007 30.915 1.00 50.66 169 ALA A O 1
ATOM 1234 N N . PRO A 1 170 ? -33.877 -6.704 32.273 1.00 55.31 170 PRO A N 1
ATOM 1235 C CA . PRO A 1 170 ? -34.988 -5.967 32.860 1.00 55.31 170 PRO A CA 1
ATOM 1236 C C . PRO A 1 170 ? -34.426 -4.719 33.543 1.00 55.31 170 PRO A C 1
ATOM 1238 O O . PRO A 1 170 ? -33.407 -4.791 34.233 1.00 55.31 170 PRO A O 1
ATOM 1241 N N . ALA A 1 171 ? -35.054 -3.569 33.291 1.00 56.75 171 ALA A N 1
ATOM 1242 C CA . ALA A 1 171 ? -34.680 -2.321 33.940 1.00 56.75 171 ALA A CA 1
ATOM 1243 C C . ALA A 1 171 ? -34.633 -2.545 35.463 1.00 56.75 171 ALA A C 1
ATOM 1245 O O . ALA A 1 171 ? -35.540 -3.200 35.986 1.00 56.75 171 ALA A O 1
ATOM 1246 N N . PRO A 1 172 ? -33.606 -2.051 36.180 1.00 62.59 172 PRO A N 1
ATOM 1247 C CA . PRO A 1 172 ? -33.611 -2.117 37.632 1.00 62.59 172 PRO A CA 1
ATOM 1248 C C . PRO A 1 172 ? -34.888 -1.437 38.129 1.00 62.59 172 PRO A C 1
ATOM 1250 O O . PRO A 1 172 ? -35.147 -0.278 37.797 1.00 62.59 172 PRO A O 1
ATOM 1253 N N . THR A 1 173 ? -35.712 -2.183 38.867 1.00 65.50 173 THR A N 1
ATOM 1254 C CA . THR A 1 173 ? -36.926 -1.666 39.497 1.00 65.50 173 THR A CA 1
ATOM 1255 C C . THR A 1 173 ? -36.549 -0.419 40.295 1.00 65.50 173 THR A C 1
ATOM 1257 O O . THR A 1 173 ? -35.634 -0.508 41.119 1.00 65.50 173 THR A O 1
ATOM 1260 N N . PRO A 1 174 ? -37.188 0.743 40.070 1.00 65.25 174 PRO A N 1
ATOM 1261 C CA . PRO A 1 174 ? -36.891 1.928 40.857 1.00 65.25 174 PRO A CA 1
ATOM 1262 C C . PRO A 1 174 ? -37.202 1.620 42.323 1.00 65.25 174 PRO A C 1
ATOM 1264 O O . PRO A 1 174 ? -38.350 1.381 42.692 1.00 65.25 174 PRO A O 1
ATOM 1267 N N . THR A 1 175 ? -36.167 1.584 43.160 1.00 65.81 175 THR A N 1
ATOM 1268 C CA . THR A 1 175 ? -36.337 1.560 44.611 1.00 65.81 175 THR A CA 1
ATOM 1269 C C . THR A 1 175 ? -37.038 2.854 45.027 1.00 65.81 175 THR A C 1
ATOM 1271 O O . THR A 1 175 ? -36.560 3.928 44.645 1.00 65.81 175 THR A O 1
ATOM 1274 N N . PRO A 1 176 ? -38.146 2.798 45.786 1.00 65.44 176 PRO A N 1
ATOM 1275 C CA . PRO A 1 176 ? -38.784 4.000 46.299 1.00 65.44 176 PRO A CA 1
ATOM 1276 C C . PRO A 1 176 ? -37.805 4.725 47.229 1.00 65.44 176 PRO A C 1
ATOM 1278 O O . PRO A 1 176 ? -37.392 4.193 48.258 1.00 65.44 176 PRO A O 1
ATOM 1281 N N . VAL A 1 177 ? -37.400 5.933 46.838 1.00 68.12 177 VAL A N 1
ATOM 1282 C CA . VAL A 1 177 ? -36.631 6.838 47.697 1.00 68.12 177 VAL A CA 1
ATOM 1283 C C . VAL A 1 177 ? -37.605 7.415 48.731 1.00 68.12 177 VAL A C 1
ATOM 1285 O O . VAL A 1 177 ? -38.653 7.925 48.327 1.00 68.12 177 VAL A O 1
ATOM 1288 N N . PRO A 1 178 ? -37.313 7.351 50.042 1.00 61.78 178 PRO A N 1
ATOM 1289 C CA . PRO A 1 178 ? -38.157 7.984 51.046 1.00 61.78 178 PRO A CA 1
ATOM 1290 C C . PRO A 1 178 ? -38.178 9.502 50.827 1.00 61.78 178 PRO A C 1
ATOM 1292 O O . PRO A 1 178 ? -37.140 10.157 50.751 1.00 61.78 178 PRO A O 1
ATOM 1295 N N . SER A 1 179 ? -39.381 10.056 50.701 1.00 56.56 179 SER A N 1
ATOM 1296 C CA . SER A 1 179 ? -39.626 11.488 50.564 1.00 56.56 179 SER A CA 1
ATOM 1297 C C . SER A 1 179 ? -39.338 12.209 51.881 1.00 56.56 179 SER A C 1
ATOM 1299 O O . SER A 1 179 ? -40.105 12.096 52.837 1.00 56.56 179 SER A O 1
ATOM 1301 N N . THR A 1 180 ? -38.251 12.974 51.931 1.00 62.00 180 THR A N 1
ATOM 1302 C CA . THR A 1 180 ? -38.010 13.967 52.987 1.00 62.00 180 THR A CA 1
ATOM 1303 C C . THR A 1 180 ? -38.949 15.167 52.780 1.00 62.00 180 THR A C 1
ATOM 1305 O O . THR A 1 180 ? -39.088 15.614 51.637 1.00 62.00 180 THR A O 1
ATOM 1308 N N . PRO A 1 181 ? -39.584 15.738 53.823 1.00 54.97 181 PRO A N 1
ATOM 1309 C CA . PRO A 1 181 ? -40.427 16.919 53.661 1.00 54.97 181 PRO A CA 1
ATOM 1310 C C . PRO A 1 181 ? -39.590 18.140 53.263 1.00 54.97 181 PRO A C 1
ATOM 1312 O O . PRO A 1 181 ? -38.570 18.444 53.882 1.00 54.97 181 PRO A O 1
ATOM 1315 N N . ALA A 1 182 ? -40.041 18.847 52.230 1.00 50.91 182 ALA A N 1
ATOM 1316 C CA . ALA A 1 182 ? -39.434 20.075 51.743 1.00 50.91 182 ALA A CA 1
ATOM 1317 C C . ALA A 1 182 ? -39.669 21.243 52.719 1.00 50.91 182 ALA A C 1
ATOM 1319 O O . ALA A 1 182 ? -40.807 21.622 52.988 1.00 50.91 182 ALA A O 1
ATOM 1320 N N . SER A 1 183 ? -38.581 21.854 53.189 1.00 51.88 183 SER A N 1
ATOM 1321 C CA . SER A 1 183 ? -38.559 23.221 53.721 1.00 51.88 183 SER A CA 1
ATOM 1322 C C . SER A 1 183 ? -38.163 24.155 52.577 1.00 51.88 183 SER A C 1
ATOM 1324 O O . SER A 1 183 ? -37.132 23.965 51.930 1.00 51.88 183 SER A O 1
ATOM 1326 N N . GLY A 1 184 ? -39.048 25.096 52.253 1.00 51.75 184 GLY A N 1
ATOM 1327 C CA . GLY A 1 184 ? -39.000 25.873 51.023 1.00 51.75 184 GLY A CA 1
ATOM 1328 C C . GLY A 1 184 ? -37.893 26.926 50.950 1.00 51.75 184 GLY A C 1
ATOM 1329 O O . GLY A 1 184 ? -37.574 27.603 51.924 1.00 51.75 184 GLY A O 1
ATOM 1330 N N . ARG A 1 185 ? -37.406 27.148 49.726 1.00 49.75 185 ARG A N 1
ATOM 1331 C CA . ARG A 1 185 ? -37.164 28.482 49.155 1.00 49.75 185 ARG A CA 1
ATOM 1332 C C . ARG A 1 185 ? -36.948 28.353 47.655 1.00 49.75 185 ARG A C 1
ATOM 1334 O O . ARG A 1 185 ? -36.097 27.598 47.200 1.00 49.75 185 ARG A O 1
ATOM 1341 N N . GLY A 1 186 ? -37.764 29.080 46.901 1.00 49.97 186 GLY A N 1
ATOM 1342 C CA . GLY A 1 186 ? -37.746 29.065 45.450 1.00 49.97 186 GLY A CA 1
ATOM 1343 C C . GLY A 1 186 ? -36.458 29.626 44.854 1.00 49.97 186 GLY A C 1
ATOM 1344 O O . GLY A 1 186 ? -35.875 30.584 45.362 1.00 49.97 186 GLY A O 1
ATOM 1345 N N . ARG A 1 187 ? -36.085 29.061 43.708 1.00 49.81 187 ARG A N 1
ATOM 1346 C CA . ARG A 1 187 ? -35.627 29.817 42.544 1.00 49.81 187 ARG A CA 1
ATOM 1347 C C . ARG A 1 187 ? -35.922 29.005 41.297 1.00 49.81 187 ARG A C 1
ATOM 1349 O O . ARG A 1 187 ? -35.407 27.909 41.102 1.00 49.81 187 ARG A O 1
ATOM 1356 N N . ASP A 1 188 ? -36.796 29.584 40.497 1.00 47.72 188 ASP A N 1
ATOM 1357 C CA . ASP A 1 188 ? -37.148 29.152 39.163 1.00 47.72 188 ASP A CA 1
ATOM 1358 C C . ASP A 1 188 ? -35.911 29.254 38.255 1.00 47.72 188 ASP A C 1
ATOM 1360 O O . ASP A 1 188 ? -35.273 30.303 38.151 1.00 47.72 188 ASP A O 1
ATOM 1364 N N . SER A 1 189 ? -35.525 28.133 37.655 1.00 43.56 189 SER A N 1
ATOM 1365 C CA . SER A 1 189 ? -34.665 28.091 36.472 1.00 43.56 189 SER A CA 1
ATOM 1366 C C . SER A 1 189 ? -34.977 26.809 35.709 1.00 43.56 189 SER A C 1
ATOM 1368 O O . SER A 1 189 ? -34.242 25.824 35.705 1.00 43.56 189 SER A O 1
ATOM 1370 N N . SER A 1 190 ? -36.138 26.834 35.067 1.00 44.78 190 SER A N 1
ATOM 1371 C CA . SER A 1 190 ? -36.551 25.901 34.027 1.00 44.78 190 SER A CA 1
ATOM 1372 C C . SER A 1 190 ? -35.576 25.941 32.838 1.00 44.78 190 SER A C 1
ATOM 1374 O O . SER A 1 190 ? -35.773 26.615 31.832 1.00 44.78 190 SER A O 1
ATOM 1376 N N . ARG A 1 191 ? -34.494 25.164 32.929 1.00 42.34 191 ARG A N 1
ATOM 1377 C CA . ARG A 1 191 ? -33.745 24.695 31.760 1.00 42.34 191 ARG A CA 1
ATOM 1378 C C . ARG A 1 191 ? -33.905 23.188 31.695 1.00 42.34 191 ARG A C 1
ATOM 1380 O O . ARG A 1 191 ? -33.183 22.441 32.347 1.00 42.34 191 ARG A O 1
ATOM 1387 N N . GLY A 1 192 ? -34.894 22.760 30.915 1.00 38.84 192 GLY A N 1
ATOM 1388 C CA . GLY A 1 192 ? -35.072 21.367 30.541 1.00 38.84 192 GLY A CA 1
ATOM 1389 C C . GLY A 1 192 ? -33.821 20.857 29.833 1.00 38.84 192 GLY A C 1
ATOM 1390 O O . GLY A 1 192 ? -33.641 21.071 28.636 1.00 38.84 192 GLY A O 1
ATOM 1391 N N . SER A 1 193 ? -32.956 20.162 30.567 1.00 38.41 193 SER A N 1
ATOM 1392 C CA . SER A 1 193 ? -32.017 19.209 29.992 1.00 38.41 193 SER A CA 1
ATOM 1393 C C . SER A 1 193 ? -32.825 17.972 29.620 1.00 38.41 193 SER A C 1
ATOM 1395 O O . SER A 1 193 ? -32.955 17.009 30.375 1.00 38.41 193 SER A O 1
ATOM 1397 N N . GLY A 1 194 ? -33.448 18.052 28.443 1.00 31.80 194 GLY A N 1
ATOM 1398 C CA . GLY A 1 194 ? -34.102 16.923 27.811 1.00 31.80 194 GLY A CA 1
ATOM 1399 C C . GLY A 1 194 ? -33.199 15.698 27.877 1.00 31.80 194 GLY A C 1
ATOM 1400 O O . GLY A 1 194 ? -31.992 15.782 27.643 1.00 31.80 194 GLY A O 1
ATOM 1401 N N . HIS A 1 195 ? -33.817 14.571 28.223 1.00 37.88 195 HIS A N 1
ATOM 1402 C CA . HIS A 1 195 ? -33.281 13.240 28.021 1.00 37.88 195 HIS A CA 1
ATOM 1403 C C . HIS A 1 195 ? -32.535 13.194 26.685 1.00 37.88 195 HIS A C 1
ATOM 1405 O O . HIS A 1 195 ? -33.152 13.211 25.617 1.00 37.88 195 HIS A O 1
ATOM 1411 N N . ALA A 1 196 ? -31.204 13.151 26.746 1.00 37.66 196 ALA A N 1
ATOM 1412 C CA . ALA A 1 196 ? -30.377 12.841 25.598 1.00 37.66 196 ALA A CA 1
ATOM 1413 C C . ALA A 1 196 ? -30.670 11.385 25.235 1.00 37.66 196 ALA A C 1
ATOM 1415 O O . ALA A 1 196 ? -30.056 10.451 25.748 1.00 37.66 196 ALA A O 1
ATOM 1416 N N . ALA A 1 197 ? -31.677 11.196 24.386 1.00 37.94 197 ALA A N 1
ATOM 1417 C CA . ALA A 1 197 ? -31.919 9.950 23.701 1.00 37.94 197 ALA A CA 1
ATOM 1418 C C . ALA A 1 197 ? -30.597 9.534 23.044 1.00 37.94 197 ALA A C 1
ATOM 1420 O O . ALA A 1 197 ? -30.073 10.224 22.165 1.00 37.94 197 ALA A O 1
ATOM 1421 N N . ASN A 1 198 ? -30.043 8.426 23.533 1.00 39.19 198 ASN A N 1
ATOM 1422 C CA . ASN A 1 198 ? -28.816 7.789 23.075 1.00 39.19 198 ASN A CA 1
ATOM 1423 C C . ASN A 1 198 ? -28.950 7.342 21.608 1.00 39.19 198 ASN A C 1
ATOM 1425 O O . ASN A 1 198 ? -29.065 6.154 21.305 1.00 39.19 198 ASN A O 1
ATOM 1429 N N . SER A 1 199 ? -28.904 8.287 20.670 1.00 41.09 199 SER A N 1
ATOM 1430 C CA . SER A 1 199 ? -28.711 7.986 19.258 1.00 41.09 199 SER A CA 1
ATOM 1431 C C . SER A 1 199 ? -27.243 7.602 19.060 1.00 41.09 199 SER A C 1
ATOM 1433 O O . SER A 1 199 ? -26.366 8.435 18.833 1.00 41.09 199 SER A O 1
ATOM 1435 N N . HIS A 1 200 ? -26.948 6.305 19.177 1.00 50.06 200 HIS A N 1
ATOM 1436 C CA . HIS A 1 200 ? -25.633 5.729 18.879 1.00 50.06 200 HIS A CA 1
ATOM 1437 C C . HIS A 1 200 ? -25.371 5.764 17.366 1.00 50.06 200 HIS A C 1
ATOM 1439 O O . HIS A 1 200 ? -25.233 4.734 16.706 1.00 50.06 200 HIS A O 1
ATOM 1445 N N . SER A 1 201 ? -25.319 6.960 16.776 1.00 59.22 201 SER A N 1
ATOM 1446 C CA . SER A 1 201 ? -24.865 7.098 15.402 1.00 59.22 201 SER A CA 1
ATOM 1447 C C . SER A 1 201 ? -23.381 6.698 15.363 1.00 59.22 201 SER A C 1
ATOM 1449 O O . SER A 1 201 ? -22.576 7.223 16.139 1.00 59.22 201 SER A O 1
ATOM 1451 N N . PRO A 1 202 ? -22.979 5.734 14.514 1.00 62.62 202 PRO A N 1
ATOM 1452 C CA . PRO A 1 202 ? -21.616 5.215 14.539 1.00 62.62 202 PRO A CA 1
ATOM 1453 C C . PRO A 1 202 ? -20.607 6.349 14.328 1.00 62.62 202 PRO A C 1
ATOM 1455 O O . PRO A 1 202 ? -20.785 7.191 13.447 1.00 62.62 202 PRO A O 1
ATOM 1458 N N . SER A 1 203 ? -19.539 6.414 15.125 1.00 73.50 203 SER A N 1
ATOM 1459 C CA . SER A 1 203 ? -18.574 7.518 15.023 1.00 73.50 203 SER A CA 1
ATOM 1460 C C . SER A 1 203 ? -18.038 7.657 13.587 1.00 73.50 203 SER A C 1
ATOM 1462 O O . SER A 1 203 ? -17.896 6.665 12.866 1.00 73.50 203 SER A O 1
ATOM 1464 N N . ARG A 1 204 ? -17.741 8.888 13.131 1.00 76.44 204 ARG A N 1
ATOM 1465 C CA . ARG A 1 204 ? -17.225 9.130 11.763 1.00 76.44 204 ARG A CA 1
ATOM 1466 C C . ARG A 1 204 ? -16.029 8.218 11.435 1.00 76.44 204 ARG A C 1
ATOM 1468 O O . ARG A 1 204 ? -15.954 7.697 10.329 1.00 76.44 204 ARG A O 1
ATOM 1475 N N . GLY A 1 205 ? -15.169 7.938 12.420 1.00 74.94 205 GLY A N 1
ATOM 1476 C CA . GLY A 1 205 ? -14.036 7.019 12.273 1.00 74.94 205 GLY A CA 1
ATOM 1477 C C . GLY A 1 205 ? -14.421 5.552 12.060 1.00 74.94 205 GLY A C 1
ATOM 1478 O O . GLY A 1 205 ? -13.774 4.874 11.274 1.00 74.94 205 GLY A O 1
ATOM 1479 N N . SER A 1 206 ? -15.496 5.071 12.695 1.00 81.06 206 SER A N 1
ATOM 1480 C CA . SER A 1 206 ? -16.032 3.718 12.466 1.00 81.06 206 SER A CA 1
ATOM 1481 C C . SER A 1 206 ? -16.572 3.534 11.042 1.00 81.06 206 SER A C 1
ATOM 1483 O O . SER A 1 206 ? -16.432 2.470 10.446 1.00 81.06 206 SER A O 1
ATOM 1485 N N . ARG A 1 207 ? -17.141 4.598 10.462 1.00 88.62 207 ARG A N 1
ATOM 1486 C CA . ARG A 1 207 ? -17.716 4.568 9.110 1.00 88.62 207 ARG A CA 1
ATOM 1487 C C . ARG A 1 207 ? -16.682 4.754 8.002 1.00 88.62 207 ARG A C 1
ATOM 1489 O O . ARG A 1 207 ? -16.749 4.053 6.997 1.00 88.62 207 ARG A O 1
ATOM 1496 N N . TRP A 1 208 ? -15.768 5.711 8.157 1.00 93.75 208 TRP A N 1
ATOM 1497 C CA . TRP A 1 208 ? -14.867 6.119 7.076 1.00 93.75 208 TRP A CA 1
ATOM 1498 C C . TRP A 1 208 ? -13.571 5.313 7.012 1.00 93.75 208 TRP A C 1
ATOM 1500 O O . TRP A 1 208 ? -13.149 4.997 5.905 1.00 93.75 208 TRP A O 1
ATOM 1510 N N . ALA A 1 209 ? -12.977 4.908 8.143 1.00 94.69 209 ALA A N 1
ATOM 1511 C CA . ALA A 1 209 ? -11.713 4.164 8.108 1.00 94.69 209 ALA A CA 1
ATOM 1512 C C . ALA A 1 209 ? -11.812 2.852 7.300 1.00 94.69 209 ALA A C 1
ATOM 1514 O O . ALA A 1 209 ? -10.999 2.669 6.398 1.00 94.69 209 ALA A O 1
ATOM 1515 N N . PRO A 1 210 ? -12.830 1.986 7.497 1.00 96.12 210 PRO A N 1
ATOM 1516 C CA . PRO A 1 210 ? -12.972 0.782 6.678 1.00 96.12 210 PRO A CA 1
ATOM 1517 C C . PRO A 1 210 ? -13.180 1.074 5.191 1.00 96.12 210 PRO A C 1
ATOM 1519 O O . PRO A 1 210 ? -12.652 0.362 4.348 1.00 96.12 210 PRO A O 1
ATOM 1522 N N . ARG A 1 211 ? -13.940 2.122 4.852 1.00 97.81 211 ARG A N 1
ATOM 1523 C CA . ARG A 1 211 ? -14.221 2.478 3.452 1.00 97.81 211 ARG A CA 1
ATOM 1524 C C . ARG A 1 211 ? -12.972 2.959 2.729 1.00 97.81 211 ARG A C 1
ATOM 1526 O O . ARG A 1 211 ? -12.749 2.551 1.600 1.00 97.81 211 ARG A O 1
ATOM 1533 N N . LEU A 1 212 ? -12.163 3.785 3.388 1.00 98.19 212 LEU A N 1
ATOM 1534 C CA . LEU A 1 212 ? -10.916 4.299 2.828 1.00 98.19 212 LEU A CA 1
ATOM 1535 C C . LEU A 1 212 ? -9.884 3.180 2.632 1.00 98.19 212 LEU A C 1
ATOM 1537 O O . LEU A 1 212 ? -9.271 3.105 1.574 1.00 98.19 212 LEU A O 1
ATOM 1541 N N . ILE A 1 213 ? -9.754 2.261 3.596 1.00 98.00 213 ILE A N 1
ATOM 1542 C CA . ILE A 1 213 ? -8.876 1.087 3.450 1.00 98.00 213 ILE A CA 1
ATOM 1543 C C . ILE A 1 213 ? -9.383 0.143 2.347 1.00 98.00 213 ILE A C 1
ATOM 1545 O O . ILE A 1 213 ? -8.586 -0.364 1.563 1.00 98.00 213 ILE A O 1
ATOM 1549 N N . ALA A 1 214 ? -10.699 -0.065 2.231 1.00 98.00 214 ALA A N 1
ATOM 1550 C CA . ALA A 1 214 ? -11.272 -0.854 1.139 1.00 98.00 214 ALA A CA 1
ATOM 1551 C C . ALA A 1 214 ? -11.058 -0.189 -0.232 1.00 98.00 214 ALA A C 1
ATOM 1553 O O . ALA A 1 214 ? -10.746 -0.884 -1.192 1.00 98.00 214 ALA A O 1
ATOM 1554 N N . ALA A 1 215 ? -11.185 1.140 -0.320 1.00 98.56 215 ALA A N 1
ATOM 1555 C CA . ALA A 1 215 ? -10.899 1.900 -1.535 1.00 98.56 215 ALA A CA 1
ATOM 1556 C C . ALA A 1 215 ? -9.415 1.814 -1.923 1.00 98.56 215 ALA A C 1
ATOM 1558 O O . ALA A 1 215 ? -9.106 1.629 -3.096 1.00 98.56 215 ALA A O 1
ATOM 1559 N N . PHE A 1 216 ? -8.503 1.852 -0.945 1.00 98.56 216 PHE A N 1
ATOM 1560 C CA . PHE A 1 216 ? -7.084 1.576 -1.177 1.00 98.56 216 PHE A CA 1
ATOM 1561 C C . PHE A 1 216 ? -6.866 0.154 -1.725 1.00 98.56 216 PHE A C 1
ATOM 1563 O O . PHE A 1 216 ? -6.222 -0.007 -2.757 1.00 98.56 216 PHE A O 1
ATOM 1570 N N . GLY A 1 217 ? -7.479 -0.874 -1.131 1.00 98.00 217 GLY A N 1
ATOM 1571 C CA . GLY A 1 217 ? -7.422 -2.233 -1.687 1.00 98.00 217 GLY A CA 1
ATOM 1572 C C . GLY A 1 217 ? -7.978 -2.319 -3.117 1.00 98.00 217 GLY A C 1
ATOM 1573 O O . GLY A 1 217 ? -7.340 -2.888 -3.996 1.00 98.00 217 GLY A O 1
ATOM 1574 N N . ALA A 1 218 ? -9.122 -1.689 -3.397 1.00 98.56 218 ALA A N 1
ATOM 1575 C CA . ALA A 1 218 ? -9.698 -1.642 -4.743 1.00 98.56 218 ALA A CA 1
ATOM 1576 C C . ALA A 1 218 ? -8.784 -0.925 -5.753 1.00 98.56 218 ALA A C 1
ATOM 1578 O O . ALA A 1 218 ? -8.678 -1.353 -6.899 1.00 98.56 218 ALA A O 1
ATOM 1579 N N . SER A 1 219 ? -8.076 0.124 -5.326 1.00 98.38 219 SER A N 1
ATOM 1580 C CA . SER A 1 219 ? -7.102 0.806 -6.179 1.00 98.38 219 SER A CA 1
ATOM 1581 C C . SER A 1 219 ? -5.922 -0.093 -6.557 1.00 98.38 219 SER A C 1
ATOM 1583 O O . SER A 1 219 ? -5.474 -0.059 -7.696 1.00 98.38 219 SER A O 1
ATOM 1585 N N . MET A 1 220 ? -5.470 -0.975 -5.659 1.00 97.88 220 MET A N 1
ATOM 1586 C CA . MET A 1 220 ? -4.424 -1.948 -5.985 1.00 97.88 220 MET A CA 1
ATOM 1587 C C . MET A 1 220 ? -4.893 -2.959 -7.042 1.00 97.88 220 MET A C 1
ATOM 1589 O O . MET A 1 220 ? -4.102 -3.340 -7.899 1.00 97.88 220 MET A O 1
ATOM 1593 N N . LEU A 1 221 ? -6.176 -3.349 -7.040 1.00 98.38 221 LEU A N 1
ATOM 1594 C CA . LEU A 1 221 ? -6.748 -4.161 -8.126 1.00 98.38 221 LEU A CA 1
ATOM 1595 C C . LEU A 1 221 ? -6.741 -3.406 -9.458 1.00 98.38 221 LEU A C 1
ATOM 1597 O O . LEU A 1 221 ? -6.416 -3.989 -10.486 1.00 98.38 221 LEU A O 1
ATOM 1601 N N . GLY A 1 222 ? -7.059 -2.109 -9.448 1.00 97.69 222 GLY A N 1
ATOM 1602 C CA . GLY A 1 222 ? -6.962 -1.289 -10.654 1.00 97.69 222 GLY A CA 1
ATOM 1603 C C . GLY A 1 222 ? -5.515 -1.124 -11.134 1.00 97.69 222 GLY A C 1
ATOM 1604 O O . GLY A 1 222 ? -5.256 -1.283 -12.319 1.00 97.69 222 GLY A O 1
ATOM 1605 N N . ALA A 1 223 ? -4.555 -0.918 -10.229 1.00 96.31 223 ALA A N 1
ATOM 1606 C CA . ALA A 1 223 ? -3.129 -0.881 -10.564 1.00 96.31 223 ALA A CA 1
ATOM 1607 C C . ALA A 1 223 ? -2.605 -2.226 -11.108 1.00 96.31 223 ALA A C 1
ATOM 1609 O O . ALA A 1 223 ? -1.672 -2.241 -11.902 1.00 96.31 223 ALA A O 1
ATOM 1610 N N . ALA A 1 224 ? -3.210 -3.351 -10.710 1.00 96.62 224 ALA A N 1
ATOM 1611 C CA . ALA A 1 224 ? -2.929 -4.662 -11.294 1.00 96.62 224 ALA A CA 1
ATOM 1612 C C . ALA A 1 224 ? -3.555 -4.834 -12.691 1.00 96.62 224 ALA A C 1
ATOM 1614 O O . ALA A 1 224 ? -2.988 -5.522 -13.535 1.00 96.62 224 ALA A O 1
ATOM 1615 N N . ALA A 1 225 ? -4.719 -4.224 -12.937 1.00 97.56 225 ALA A N 1
ATOM 1616 C CA . ALA A 1 225 ? -5.417 -4.286 -14.222 1.00 97.56 225 ALA A CA 1
ATOM 1617 C C . ALA A 1 225 ? -4.793 -3.375 -15.293 1.00 97.56 225 ALA A C 1
ATOM 1619 O O . ALA A 1 225 ? -4.887 -3.676 -16.482 1.00 97.56 225 ALA A O 1
ATOM 1620 N N . PHE A 1 226 ? -4.160 -2.276 -14.879 1.00 96.38 226 PHE A N 1
ATOM 1621 C CA . PHE A 1 226 ? -3.496 -1.319 -15.761 1.00 96.38 226 PHE A CA 1
ATOM 1622 C C . PHE A 1 226 ? -1.985 -1.333 -15.495 1.00 96.38 226 PHE A C 1
ATOM 1624 O O . PHE A 1 226 ? -1.562 -0.812 -14.463 1.00 96.38 226 PHE A O 1
ATOM 1631 N N . PRO A 1 227 ? -1.162 -1.929 -16.377 1.00 92.38 227 PRO A N 1
ATOM 1632 C CA . PRO A 1 227 ? 0.291 -1.928 -16.221 1.00 92.38 227 PRO A CA 1
ATOM 1633 C C . PRO A 1 227 ? 0.880 -0.512 -16.200 1.00 92.38 227 PRO A C 1
ATOM 1635 O O . PRO A 1 227 ? 0.384 0.383 -16.884 1.00 92.38 227 PRO A O 1
ATOM 1638 N N . ALA A 1 228 ? 1.944 -0.322 -15.418 1.00 94.19 228 ALA A N 1
ATOM 1639 C CA . ALA A 1 228 ? 2.723 0.912 -15.438 1.00 94.19 228 ALA A CA 1
ATOM 1640 C C . ALA A 1 228 ? 3.558 0.982 -16.723 1.00 94.19 228 ALA A C 1
ATOM 1642 O O . ALA A 1 228 ? 4.086 -0.037 -17.165 1.00 94.19 228 ALA A O 1
ATOM 1643 N N . ASP A 1 229 ? 3.734 2.173 -17.288 1.00 94.81 229 ASP A N 1
ATOM 1644 C CA . ASP A 1 229 ? 4.554 2.329 -18.490 1.00 94.81 229 ASP A CA 1
ATOM 1645 C C . ASP A 1 229 ? 6.016 1.932 -18.210 1.00 94.81 229 ASP A C 1
ATOM 1647 O O . ASP A 1 229 ? 6.604 2.409 -17.232 1.00 94.81 229 ASP A O 1
ATOM 1651 N N . PRO A 1 230 ? 6.620 1.059 -19.037 1.00 94.94 230 PRO A N 1
ATOM 1652 C CA . PRO A 1 230 ? 8.057 0.829 -19.023 1.00 94.94 230 PRO A CA 1
ATOM 1653 C C . PRO A 1 230 ? 8.836 2.121 -19.255 1.00 94.94 230 PRO A C 1
ATOM 1655 O O . PRO A 1 230 ? 8.526 2.892 -20.166 1.00 94.94 230 PRO A O 1
ATOM 1658 N N . ALA A 1 231 ? 9.876 2.338 -18.459 1.00 93.12 231 ALA A N 1
ATOM 1659 C CA . ALA A 1 231 ? 10.745 3.498 -18.582 1.00 93.12 231 ALA A CA 1
ATOM 1660 C C . ALA A 1 231 ? 12.094 3.238 -17.905 1.00 93.12 231 ALA A C 1
ATOM 1662 O O . ALA A 1 231 ? 12.271 2.262 -17.174 1.00 93.12 231 ALA A O 1
ATOM 1663 N N . MET A 1 232 ? 13.034 4.159 -18.105 1.00 91.50 232 MET A N 1
ATOM 1664 C CA . MET A 1 232 ? 14.329 4.198 -17.423 1.00 91.50 232 MET A CA 1
ATOM 1665 C C . MET A 1 232 ? 15.126 2.897 -17.587 1.00 91.50 232 MET A C 1
ATOM 1667 O O . MET A 1 232 ? 15.726 2.418 -16.627 1.00 91.50 232 MET A O 1
ATOM 1671 N N . GLY A 1 233 ? 15.064 2.281 -18.771 1.00 92.44 233 GLY A N 1
ATOM 1672 C CA . GLY A 1 233 ? 15.774 1.031 -19.043 1.00 92.44 233 GLY A CA 1
ATOM 1673 C C . GLY A 1 233 ? 15.128 -0.237 -18.466 1.00 92.44 233 GLY A C 1
ATOM 1674 O O . GLY A 1 233 ? 15.713 -1.311 -18.597 1.00 92.44 233 GLY A O 1
ATOM 1675 N N . PHE A 1 234 ? 13.940 -0.151 -17.844 1.00 94.06 234 PHE A N 1
ATOM 1676 C CA . PHE A 1 234 ? 13.257 -1.304 -17.247 1.00 94.06 234 PHE A CA 1
ATOM 1677 C C . PHE A 1 234 ? 11.872 -1.591 -17.864 1.00 94.06 234 PHE A C 1
ATOM 1679 O O . PHE A 1 234 ? 11.036 -0.683 -17.938 1.00 94.06 234 PHE A O 1
ATOM 1686 N N . PRO A 1 235 ? 11.564 -2.862 -18.210 1.00 95.06 235 PRO A N 1
ATOM 1687 C CA . PRO A 1 235 ? 12.438 -4.043 -18.154 1.00 95.06 235 PRO A CA 1
ATOM 1688 C C . PRO A 1 235 ? 13.540 -3.983 -19.221 1.00 95.06 235 PRO A C 1
ATOM 1690 O O . PRO A 1 235 ? 13.542 -3.083 -20.064 1.00 95.06 235 PRO A O 1
ATOM 1693 N N . THR A 1 236 ? 14.469 -4.941 -19.191 1.00 91.25 236 THR A N 1
ATOM 1694 C CA . THR A 1 236 ? 15.551 -5.048 -20.180 1.00 91.25 236 THR A CA 1
ATOM 1695 C C . THR A 1 236 ? 15.004 -4.967 -21.612 1.00 91.25 236 THR A C 1
ATOM 1697 O O . THR A 1 236 ? 13.975 -5.551 -21.942 1.00 91.25 236 THR A O 1
ATOM 1700 N N . GLY A 1 237 ? 15.664 -4.172 -22.459 1.00 89.56 237 GLY A N 1
ATOM 1701 C CA . GLY A 1 237 ? 15.189 -3.843 -23.810 1.00 89.56 237 GLY A CA 1
ATOM 1702 C C . GLY A 1 237 ? 14.340 -2.567 -23.901 1.00 89.56 237 GLY A C 1
ATOM 1703 O O . GLY A 1 237 ? 14.090 -2.088 -25.006 1.00 89.56 237 GLY A O 1
ATOM 1704 N N . THR A 1 238 ? 13.946 -1.971 -22.772 1.00 93.06 238 THR A N 1
ATOM 1705 C CA . THR A 1 238 ? 13.302 -0.648 -22.752 1.00 93.06 238 THR A CA 1
ATOM 1706 C C . THR A 1 238 ? 14.347 0.450 -22.983 1.00 93.06 238 THR A C 1
ATOM 1708 O O . THR A 1 238 ? 15.422 0.384 -22.387 1.00 93.06 238 THR A O 1
ATOM 1711 N N . PRO A 1 239 ? 14.068 1.478 -23.808 1.00 91.75 239 PRO A N 1
ATOM 1712 C CA . PRO A 1 239 ? 14.953 2.631 -23.937 1.00 91.75 239 PRO A CA 1
ATOM 1713 C C . PRO A 1 239 ? 15.192 3.355 -22.603 1.00 91.75 239 PRO A C 1
ATOM 1715 O O . PRO A 1 239 ? 14.327 3.392 -21.723 1.00 91.75 239 PRO A O 1
ATOM 1718 N N . GLU A 1 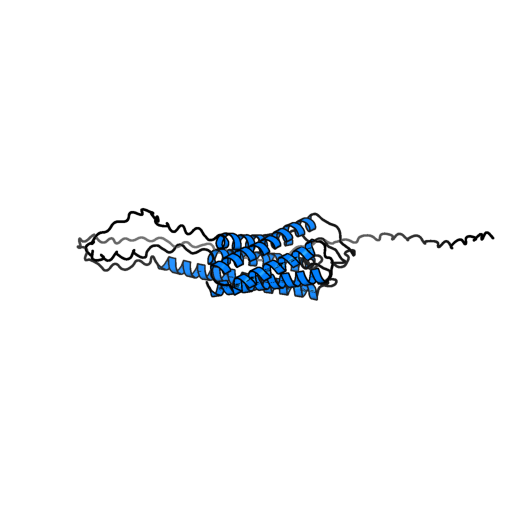240 ? 16.358 3.982 -22.473 1.00 90.00 240 GLU A N 1
ATOM 1719 C CA . GLU A 1 240 ? 16.637 4.895 -21.362 1.00 90.00 240 GLU A CA 1
ATOM 1720 C C . GLU A 1 240 ? 15.762 6.159 -21.438 1.00 90.00 240 GLU A C 1
ATOM 1722 O O . GLU A 1 240 ? 15.368 6.604 -22.519 1.00 90.00 240 GLU A O 1
ATOM 1727 N N . GLY A 1 241 ? 15.480 6.764 -20.281 1.00 86.56 241 GLY A N 1
ATOM 1728 C CA . GLY A 1 241 ? 14.644 7.965 -20.168 1.00 86.56 241 GLY A CA 1
ATOM 1729 C C . GLY A 1 241 ? 13.168 7.688 -19.831 1.00 86.56 241 GLY A C 1
ATOM 1730 O O . GLY A 1 241 ? 12.809 6.569 -19.475 1.00 86.56 241 GLY A O 1
ATOM 1731 N N . PRO A 1 242 ? 12.289 8.705 -19.898 1.00 83.31 242 PRO A N 1
ATOM 1732 C CA . PRO A 1 242 ? 10.956 8.677 -19.278 1.00 83.31 242 PRO A CA 1
ATOM 1733 C C . PRO A 1 242 ? 9.932 7.718 -19.913 1.00 83.31 242 PRO A C 1
ATOM 1735 O O . PRO A 1 242 ? 8.833 7.592 -19.381 1.00 83.31 242 PRO A O 1
ATOM 1738 N N . GLY A 1 243 ? 10.276 7.027 -21.003 1.00 87.19 243 GLY A N 1
ATOM 1739 C CA . GLY A 1 243 ? 9.368 6.107 -21.690 1.00 87.19 243 GLY A CA 1
ATOM 1740 C C . GLY A 1 243 ? 8.208 6.810 -22.406 1.00 87.19 243 GLY A C 1
ATOM 1741 O O . GLY A 1 243 ? 8.109 8.039 -22.438 1.00 87.19 243 GLY A O 1
ATOM 1742 N N . ALA A 1 244 ? 7.339 6.016 -23.031 1.00 89.94 244 ALA A N 1
ATOM 1743 C CA . ALA A 1 244 ? 6.113 6.516 -23.646 1.00 89.94 244 ALA A CA 1
ATOM 1744 C C . ALA A 1 244 ? 4.999 6.601 -22.597 1.00 89.94 244 ALA A C 1
ATOM 1746 O O . ALA A 1 244 ? 4.827 5.677 -21.810 1.00 89.94 244 ALA A O 1
ATOM 1747 N N . ILE A 1 245 ? 4.209 7.675 -22.630 1.00 93.69 245 ILE A N 1
ATOM 1748 C CA . ILE A 1 245 ? 3.025 7.807 -21.777 1.00 93.69 245 ILE A CA 1
ATOM 1749 C C . ILE A 1 245 ? 1.851 7.139 -22.486 1.00 93.69 245 ILE A C 1
ATOM 1751 O O . ILE A 1 245 ? 1.387 7.626 -23.521 1.00 93.69 245 ILE A O 1
ATOM 1755 N N . THR A 1 246 ? 1.356 6.035 -21.932 1.00 96.25 246 THR A N 1
ATOM 1756 C CA . THR A 1 246 ? 0.190 5.327 -22.467 1.00 96.25 246 THR A CA 1
ATOM 1757 C C . THR A 1 246 ? -1.054 5.581 -21.620 1.00 96.25 246 THR A C 1
ATOM 1759 O O . THR A 1 246 ? -0.998 6.070 -20.487 1.00 96.25 246 THR A O 1
ATOM 1762 N N . LEU A 1 247 ? -2.226 5.226 -22.155 1.00 97.12 247 LEU A N 1
ATOM 1763 C CA . LEU A 1 247 ? -3.469 5.266 -21.386 1.00 97.12 247 LEU A CA 1
ATOM 1764 C C . LEU A 1 247 ? -3.427 4.299 -20.193 1.00 97.12 247 LEU A C 1
ATOM 1766 O O . LEU A 1 247 ? -3.922 4.643 -19.122 1.00 97.12 247 LEU A O 1
ATOM 1770 N N . ALA A 1 248 ? -2.832 3.113 -20.361 1.00 95.88 248 ALA A N 1
ATOM 1771 C CA . ALA A 1 248 ? -2.713 2.127 -19.290 1.00 95.88 248 ALA A CA 1
ATOM 1772 C C . ALA A 1 248 ? -1.829 2.659 -18.156 1.00 95.88 248 ALA A C 1
ATOM 1774 O O . ALA A 1 248 ? -2.279 2.694 -17.012 1.00 95.88 248 ALA A O 1
ATOM 1775 N N . GLY A 1 249 ? -0.646 3.193 -18.475 1.00 95.62 249 GLY A N 1
ATOM 1776 C CA . GLY A 1 249 ? 0.213 3.824 -17.477 1.00 95.62 249 GLY A CA 1
ATOM 1777 C C . GLY A 1 249 ? -0.441 5.042 -16.826 1.00 95.62 249 GLY A C 1
ATOM 1778 O O . GLY A 1 249 ? -0.394 5.188 -15.606 1.00 95.62 249 GLY A O 1
ATOM 1779 N N . THR A 1 250 ? -1.168 5.864 -17.586 1.00 96.38 250 THR A N 1
ATOM 1780 C CA . THR A 1 250 ? -1.937 6.989 -17.023 1.00 96.38 250 THR A CA 1
ATOM 1781 C C . THR A 1 250 ? -3.006 6.511 -16.032 1.00 96.38 250 THR A C 1
ATOM 1783 O O . THR A 1 250 ? -3.136 7.072 -14.942 1.00 96.38 250 THR A O 1
ATOM 1786 N N . MET A 1 251 ? -3.750 5.449 -16.362 1.00 97.81 251 MET A N 1
ATOM 1787 C CA . MET A 1 251 ? -4.739 4.850 -15.460 1.00 97.81 251 MET A CA 1
ATOM 1788 C C . MET A 1 251 ? -4.080 4.216 -14.231 1.00 97.81 251 MET A C 1
ATOM 1790 O O . MET A 1 251 ? -4.596 4.379 -13.125 1.00 97.81 251 MET A O 1
ATOM 1794 N N . HIS A 1 252 ? -2.921 3.570 -14.385 1.00 96.94 252 HIS A N 1
ATOM 1795 C CA . HIS A 1 252 ? -2.122 3.060 -13.270 1.00 96.94 252 HIS A CA 1
ATOM 1796 C C . HIS A 1 252 ? -1.758 4.185 -12.294 1.00 96.94 252 HIS A C 1
ATOM 1798 O O . HIS A 1 252 ? -1.997 4.071 -11.090 1.00 96.94 252 HIS A O 1
ATOM 1804 N N . MET A 1 253 ? -1.244 5.302 -12.818 1.00 94.25 253 MET A N 1
ATOM 1805 C CA . MET A 1 253 ? -0.856 6.469 -12.022 1.00 94.25 253 MET A CA 1
ATOM 1806 C C . MET A 1 253 ? -2.063 7.111 -11.331 1.00 94.25 253 MET A C 1
ATOM 1808 O O . MET A 1 253 ? -2.004 7.404 -10.136 1.00 94.25 253 MET A O 1
ATOM 1812 N N . ALA A 1 254 ? -3.180 7.284 -12.045 1.00 96.56 254 ALA A N 1
ATOM 1813 C CA . ALA A 1 254 ? -4.398 7.871 -11.495 1.00 96.56 254 ALA A CA 1
ATOM 1814 C C . ALA A 1 254 ? -4.997 7.008 -10.375 1.00 96.56 254 ALA A C 1
ATOM 1816 O O . ALA A 1 254 ? -5.264 7.501 -9.275 1.00 96.56 254 ALA A O 1
ATOM 1817 N N . VAL A 1 255 ? -5.176 5.708 -10.626 1.00 97.50 255 VAL A N 1
ATOM 1818 C CA . VAL A 1 255 ? -5.743 4.780 -9.643 1.00 97.50 255 VAL A CA 1
ATOM 1819 C C . VAL A 1 255 ? -4.806 4.626 -8.444 1.00 97.50 255 VAL A C 1
ATOM 1821 O O . VAL A 1 255 ? -5.268 4.713 -7.305 1.00 97.50 255 VAL A O 1
ATOM 1824 N N . GLY A 1 256 ? -3.500 4.468 -8.677 1.00 95.94 256 GLY A N 1
ATOM 1825 C CA . GLY A 1 256 ? -2.493 4.402 -7.618 1.00 95.94 256 GLY A CA 1
ATOM 1826 C C . GLY A 1 256 ? -2.490 5.658 -6.745 1.00 95.94 256 GLY A C 1
ATOM 1827 O O . GLY A 1 256 ? -2.541 5.559 -5.518 1.00 95.94 256 GLY A O 1
ATOM 1828 N N . GLY A 1 257 ? -2.537 6.843 -7.362 1.00 96.62 257 GLY A N 1
ATOM 1829 C CA . GLY A 1 257 ? -2.607 8.121 -6.653 1.00 96.62 257 GLY A CA 1
ATOM 1830 C C . GLY A 1 257 ? -3.856 8.253 -5.780 1.00 96.62 257 GLY A C 1
ATOM 1831 O O . GLY A 1 257 ? -3.751 8.563 -4.592 1.00 96.62 257 GLY A O 1
ATOM 1832 N N . VAL A 1 258 ? -5.040 7.944 -6.320 1.00 98.12 258 VAL A N 1
ATOM 1833 C CA . VAL A 1 258 ? -6.295 7.931 -5.542 1.00 98.12 258 VAL A CA 1
ATOM 1834 C C . VAL A 1 258 ? -6.209 6.945 -4.374 1.00 98.12 258 VAL A C 1
ATOM 1836 O O . VAL A 1 258 ? -6.620 7.264 -3.254 1.00 98.12 258 VAL A O 1
ATOM 1839 N N . GLY A 1 259 ? -5.639 5.764 -4.613 1.00 98.25 259 GLY A N 1
ATOM 1840 C CA . GLY A 1 259 ? -5.397 4.742 -3.602 1.00 98.25 259 GLY A CA 1
ATOM 1841 C C . GLY A 1 259 ? -4.553 5.231 -2.435 1.00 98.25 259 GLY A C 1
ATOM 1842 O O . GLY A 1 259 ? -4.953 5.127 -1.272 1.00 98.25 259 GLY A O 1
ATOM 1843 N N . PHE A 1 260 ? -3.395 5.804 -2.746 1.00 98.00 260 PHE A N 1
ATOM 1844 C CA . PHE A 1 260 ? -2.470 6.349 -1.761 1.00 98.00 260 PHE A CA 1
ATOM 1845 C C . PHE A 1 260 ? -3.079 7.500 -0.960 1.00 98.00 260 PHE A C 1
ATOM 1847 O O . PHE A 1 260 ? -2.932 7.534 0.263 1.00 98.00 260 PHE A O 1
ATOM 1854 N N . LEU A 1 261 ? -3.856 8.381 -1.592 1.00 98.50 261 LEU A N 1
ATOM 1855 C CA . LEU A 1 261 ? -4.587 9.431 -0.878 1.00 98.50 261 LEU A CA 1
ATOM 1856 C C . LEU A 1 261 ? -5.662 8.858 0.058 1.00 98.50 261 LEU A C 1
ATOM 1858 O O . LEU A 1 261 ? -5.817 9.339 1.184 1.00 98.50 261 LEU A O 1
ATOM 1862 N N . CYS A 1 262 ? -6.366 7.795 -0.350 1.00 98.69 262 CYS A N 1
ATOM 1863 C CA . CYS A 1 262 ? -7.302 7.088 0.527 1.00 98.69 262 CYS A CA 1
ATOM 1864 C C . CYS A 1 262 ? -6.592 6.484 1.746 1.00 98.69 262 CYS A C 1
ATOM 1866 O O . CYS A 1 262 ? -7.095 6.602 2.865 1.00 98.69 262 CYS A O 1
ATOM 1868 N N . LEU A 1 263 ? -5.417 5.880 1.553 1.00 98.50 263 LEU A N 1
ATOM 1869 C CA . LEU A 1 263 ? -4.603 5.320 2.633 1.00 98.50 263 LEU A CA 1
ATOM 1870 C C . LEU A 1 263 ? -4.150 6.403 3.625 1.00 98.50 263 LEU A C 1
ATOM 1872 O O . LEU A 1 263 ? -4.335 6.251 4.834 1.00 98.50 263 LEU A O 1
ATOM 1876 N N . VAL A 1 264 ? -3.643 7.534 3.126 1.00 98.62 264 VAL A N 1
ATOM 1877 C CA . VAL A 1 264 ? -3.262 8.692 3.954 1.00 98.62 264 VAL A CA 1
ATOM 1878 C C . VAL A 1 264 ? -4.463 9.217 4.746 1.00 98.62 264 VAL A C 1
ATOM 1880 O O . VAL A 1 264 ? -4.380 9.407 5.963 1.00 98.62 264 VAL A O 1
ATOM 1883 N N . ALA A 1 265 ? -5.614 9.396 4.094 1.00 98.50 265 ALA A N 1
ATOM 1884 C CA . ALA A 1 265 ? -6.839 9.817 4.766 1.00 98.50 265 ALA A CA 1
ATOM 1885 C C . ALA A 1 265 ? -7.271 8.811 5.850 1.00 98.50 265 ALA A C 1
ATOM 1887 O O . ALA A 1 265 ? -7.683 9.217 6.942 1.00 98.50 265 ALA A O 1
ATOM 1888 N N . ALA A 1 266 ? -7.135 7.504 5.596 1.00 98.25 266 ALA A N 1
ATOM 1889 C CA . ALA A 1 266 ? -7.443 6.463 6.572 1.00 98.25 266 ALA A CA 1
ATOM 1890 C C . ALA A 1 266 ? -6.576 6.590 7.834 1.00 98.25 266 ALA A C 1
ATOM 1892 O O . ALA A 1 266 ? -7.114 6.500 8.943 1.00 98.25 266 ALA A O 1
ATOM 1893 N N . CYS A 1 267 ? -5.279 6.881 7.682 1.00 98.31 267 CYS A N 1
ATOM 1894 C CA . CYS A 1 267 ? -4.381 7.161 8.802 1.00 98.31 267 CYS A CA 1
ATOM 1895 C C . CYS A 1 267 ? -4.905 8.325 9.658 1.00 98.31 267 CYS A C 1
ATOM 1897 O O . CYS A 1 267 ? -5.080 8.172 10.867 1.00 98.31 267 CYS A O 1
ATOM 1899 N N . TYR A 1 268 ? -5.259 9.469 9.067 1.00 98.31 268 TYR A N 1
ATOM 1900 C CA . TYR A 1 268 ? -5.765 10.610 9.848 1.00 98.31 268 TYR A CA 1
ATOM 1901 C C . TYR A 1 268 ? -7.123 10.346 10.509 1.00 98.31 268 TYR A C 1
ATOM 1903 O O . TYR A 1 268 ? -7.355 10.776 11.647 1.00 98.31 268 TYR A O 1
ATOM 1911 N N . VAL A 1 269 ? -8.013 9.601 9.848 1.00 97.12 269 VAL A N 1
ATOM 1912 C CA . VAL A 1 269 ? -9.306 9.194 10.418 1.00 97.12 269 VAL A CA 1
ATOM 1913 C C . VAL A 1 269 ? -9.103 8.272 11.627 1.00 97.12 269 VAL A C 1
ATOM 1915 O O . VAL A 1 269 ? -9.736 8.477 12.669 1.00 97.12 269 VAL A O 1
ATOM 1918 N N . LEU A 1 270 ? -8.201 7.291 11.527 1.00 95.81 270 LEU A N 1
ATOM 1919 C CA . LEU A 1 270 ? -7.871 6.379 12.625 1.00 95.81 270 LEU A CA 1
ATOM 1920 C C . LEU A 1 270 ? -7.110 7.080 13.750 1.00 95.81 270 LEU A C 1
ATOM 1922 O O . LEU A 1 270 ? -7.455 6.901 14.914 1.00 95.81 270 LEU A O 1
ATOM 1926 N N . ALA A 1 271 ? -6.160 7.956 13.439 1.00 96.38 271 ALA A N 1
ATOM 1927 C CA . ALA A 1 271 ? -5.458 8.745 14.444 1.00 96.38 271 ALA A CA 1
ATOM 1928 C C . ALA A 1 271 ? -6.403 9.652 15.244 1.00 96.38 271 ALA A C 1
ATOM 1930 O O . ALA A 1 271 ? -6.293 9.770 16.468 1.00 96.38 271 ALA A O 1
ATOM 1931 N N . SER A 1 272 ? -7.372 10.266 14.562 1.00 94.88 272 SER A N 1
ATOM 1932 C CA . SER A 1 272 ? -8.430 11.056 15.200 1.00 94.88 272 SER A CA 1
ATOM 1933 C C . SER A 1 272 ? -9.281 10.201 16.139 1.00 94.88 272 SER A C 1
ATOM 1935 O O . SER A 1 272 ? -9.685 10.660 17.207 1.00 94.88 272 SER A O 1
ATOM 1937 N N . ARG A 1 273 ? -9.530 8.939 15.771 1.00 91.75 273 ARG A N 1
ATOM 1938 C CA . ARG A 1 273 ? -10.213 7.976 16.638 1.00 91.75 273 ARG A CA 1
ATOM 1939 C C . ARG A 1 273 ? -9.357 7.605 17.851 1.00 91.75 273 ARG A C 1
ATOM 1941 O O . ARG A 1 273 ? -9.871 7.707 18.958 1.00 91.75 273 ARG A O 1
ATOM 1948 N N . PHE A 1 274 ? -8.086 7.252 17.662 1.00 93.62 274 PHE A N 1
ATOM 1949 C CA . PHE A 1 274 ? -7.172 6.910 18.759 1.00 93.62 274 PHE A CA 1
ATOM 1950 C C . PHE A 1 274 ? -6.983 8.062 19.747 1.00 93.62 274 PHE A C 1
ATOM 1952 O O . PHE A 1 274 ? -6.881 7.854 20.949 1.00 93.62 274 PHE A O 1
ATOM 1959 N N . THR A 1 275 ? -7.020 9.302 19.257 1.00 93.62 275 THR A N 1
ATOM 1960 C CA . THR A 1 275 ? -6.983 10.490 20.124 1.00 93.62 275 THR A CA 1
ATOM 1961 C C . THR A 1 275 ? -8.215 10.558 21.025 1.00 93.62 275 THR A C 1
ATOM 1963 O O . THR A 1 275 ? -8.091 10.834 22.213 1.00 93.62 275 THR A O 1
ATOM 1966 N N . ARG A 1 276 ? -9.403 10.263 20.478 1.00 90.38 276 ARG A N 1
ATOM 1967 C CA . ARG A 1 276 ? -10.663 10.250 21.237 1.00 90.38 276 ARG A CA 1
ATOM 1968 C C . ARG A 1 276 ? -10.772 9.068 22.202 1.00 90.38 276 ARG A C 1
ATOM 1970 O O . ARG A 1 276 ? -11.451 9.208 23.209 1.00 90.38 276 ARG A O 1
ATOM 1977 N N . SER A 1 277 ? -10.125 7.935 21.915 1.00 88.31 277 SER A N 1
ATOM 1978 C CA . SER A 1 277 ? -10.054 6.787 22.834 1.00 88.31 277 SER A CA 1
ATOM 1979 C C . SER A 1 277 ? -8.942 6.903 23.884 1.00 88.31 277 SER A C 1
ATOM 1981 O O . SER A 1 277 ? -8.763 5.981 24.670 1.00 88.31 277 SER A O 1
ATOM 1983 N N . GLY A 1 278 ? -8.189 8.012 23.918 1.00 91.69 278 GLY A N 1
ATOM 1984 C CA . GLY A 1 278 ? -7.096 8.226 24.875 1.00 91.69 278 GLY A CA 1
ATOM 1985 C C . GLY A 1 278 ? -5.781 7.515 24.521 1.00 91.69 278 GLY A C 1
ATOM 1986 O O . GLY A 1 278 ? -4.794 7.644 25.241 1.00 91.69 278 GLY A O 1
ATOM 1987 N N . GLU A 1 279 ? -5.711 6.822 23.384 1.00 9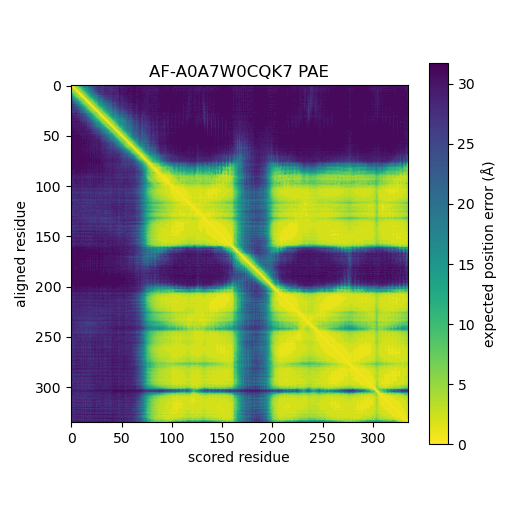3.56 279 GLU A N 1
ATOM 1988 C CA . GLU A 1 279 ? -4.554 6.038 22.939 1.00 93.56 279 GLU A CA 1
ATOM 1989 C C . GLU A 1 279 ? -3.509 6.913 22.223 1.00 93.56 279 GLU A C 1
ATOM 1991 O O . GLU A 1 279 ? -3.243 6.771 21.024 1.00 93.56 279 GLU A O 1
ATOM 1996 N N . ARG A 1 280 ? -2.907 7.851 22.965 1.00 94.50 280 ARG A N 1
ATOM 1997 C CA . ARG A 1 280 ? -2.029 8.906 22.418 1.00 94.50 280 ARG A CA 1
ATOM 1998 C C . ARG A 1 280 ? -0.864 8.370 21.577 1.00 94.50 280 ARG A C 1
ATOM 2000 O O . ARG A 1 280 ? -0.621 8.902 20.498 1.00 94.50 280 ARG A O 1
ATOM 2007 N N . GLY A 1 281 ? -0.195 7.301 22.018 1.00 96.69 281 GLY A N 1
ATOM 2008 C CA . GLY A 1 281 ? 0.924 6.699 21.278 1.00 96.69 281 GLY A CA 1
ATOM 2009 C C . GLY A 1 281 ? 0.517 6.201 19.886 1.00 96.69 281 GLY A C 1
ATOM 2010 O O . GLY A 1 281 ? 1.133 6.568 18.889 1.00 96.69 281 GLY A O 1
ATOM 2011 N N . TRP A 1 282 ? -0.590 5.458 19.797 1.00 96.69 282 TRP A N 1
ATOM 2012 C CA . TRP A 1 282 ? -1.142 4.978 18.523 1.00 96.69 282 TRP A CA 1
ATOM 2013 C C . TRP A 1 282 ? -1.628 6.110 17.625 1.00 96.69 282 TRP A C 1
ATOM 2015 O O . TRP A 1 282 ? -1.471 6.049 16.402 1.00 96.69 282 TRP A O 1
ATOM 2025 N N . ALA A 1 283 ? -2.193 7.157 18.224 1.00 96.94 283 ALA A N 1
ATOM 2026 C CA . ALA A 1 283 ? -2.624 8.337 17.496 1.00 96.94 283 ALA A CA 1
ATOM 2027 C C . ALA A 1 283 ? -1.445 9.086 16.856 1.00 96.94 283 ALA A C 1
ATOM 2029 O O . ALA A 1 283 ? -1.559 9.525 15.714 1.00 96.94 283 ALA A O 1
ATOM 2030 N N . ILE A 1 284 ? -0.327 9.240 17.573 1.00 98.19 284 ILE A N 1
ATOM 2031 C CA . ILE A 1 284 ? 0.888 9.890 17.059 1.00 98.19 284 ILE A CA 1
ATOM 2032 C C . ILE A 1 284 ? 1.539 9.017 15.987 1.00 98.19 284 ILE A C 1
ATOM 2034 O O . ILE A 1 284 ? 1.737 9.495 14.874 1.00 98.19 284 ILE A O 1
ATOM 2038 N N . TYR A 1 285 ? 1.782 7.736 16.285 1.00 98.19 285 TYR A N 1
ATOM 2039 C CA . TYR A 1 285 ? 2.384 6.788 15.344 1.00 98.19 285 TYR A CA 1
ATOM 2040 C C . TYR A 1 285 ? 1.636 6.770 14.005 1.00 98.19 285 TYR A C 1
ATOM 2042 O O . TYR A 1 285 ? 2.231 6.993 12.957 1.00 98.19 285 TYR A O 1
ATOM 2050 N N . THR A 1 286 ? 0.307 6.642 14.049 1.00 98.00 286 THR A N 1
ATOM 2051 C CA . THR A 1 286 ? -0.531 6.619 12.842 1.00 98.00 286 THR A CA 1
ATOM 2052 C C . THR A 1 286 ? -0.466 7.931 12.046 1.00 98.00 286 THR A C 1
ATOM 2054 O O . THR A 1 286 ? -0.459 7.895 10.816 1.00 98.00 286 THR A O 1
ATOM 2057 N N . ARG A 1 287 ? -0.405 9.100 12.709 1.00 98.31 287 ARG A N 1
ATOM 2058 C CA . ARG A 1 287 ? -0.240 10.389 12.005 1.00 98.31 287 ARG A CA 1
ATOM 2059 C C . ARG A 1 287 ? 1.115 10.483 11.333 1.00 98.31 287 ARG A C 1
ATOM 2061 O O . ARG A 1 287 ? 1.165 10.872 10.177 1.00 98.31 287 ARG A O 1
ATOM 2068 N N . ILE A 1 288 ? 2.180 10.126 12.048 1.00 98.44 288 ILE A N 1
ATOM 2069 C CA . ILE A 1 288 ? 3.543 10.164 11.515 1.00 98.44 288 ILE A CA 1
ATOM 2070 C C . ILE A 1 288 ? 3.635 9.264 10.283 1.00 98.44 288 ILE A C 1
ATOM 2072 O O . ILE A 1 288 ? 4.080 9.736 9.244 1.00 98.44 288 ILE A O 1
ATOM 2076 N N . THR A 1 289 ? 3.133 8.025 10.349 1.00 98.50 289 THR A N 1
ATOM 2077 C CA . THR A 1 289 ? 3.092 7.125 9.187 1.00 98.50 289 THR A CA 1
ATOM 2078 C C . THR A 1 289 ? 2.370 7.763 7.999 1.00 98.50 289 THR A C 1
ATOM 2080 O O . THR A 1 289 ? 2.913 7.775 6.899 1.00 98.50 289 THR A O 1
ATOM 2083 N N . GLY A 1 290 ? 1.174 8.328 8.209 1.00 98.25 290 GLY A N 1
ATOM 2084 C CA . GLY A 1 290 ? 0.412 8.990 7.144 1.00 98.25 290 GLY A CA 1
ATOM 2085 C C . GLY A 1 290 ? 1.129 10.205 6.545 1.00 98.25 290 GLY A C 1
ATOM 2086 O O . GLY A 1 290 ? 1.178 10.337 5.326 1.00 98.25 290 GLY A O 1
ATOM 2087 N N . THR A 1 291 ? 1.721 11.064 7.381 1.00 98.56 291 THR A N 1
ATOM 2088 C CA . THR A 1 291 ? 2.459 12.259 6.939 1.00 98.56 291 THR A CA 1
ATOM 2089 C C . THR A 1 291 ? 3.726 11.888 6.170 1.00 98.56 291 THR A C 1
ATOM 2091 O O . THR A 1 291 ? 3.975 12.452 5.108 1.00 98.56 291 THR A O 1
ATOM 2094 N N . LEU A 1 292 ? 4.521 10.940 6.681 1.00 97.88 292 LEU A N 1
ATOM 2095 C CA . LEU A 1 292 ? 5.741 10.480 6.013 1.00 97.88 292 LEU A CA 1
ATOM 2096 C C . LEU A 1 292 ? 5.415 9.843 4.662 1.00 97.88 292 LEU A C 1
ATOM 2098 O O . LEU A 1 292 ? 6.073 10.145 3.670 1.00 97.88 292 LEU A O 1
ATOM 2102 N N . PHE A 1 293 ? 4.364 9.022 4.609 1.00 98.31 293 PHE A N 1
ATOM 2103 C CA . PHE A 1 293 ? 3.908 8.421 3.361 1.00 98.31 293 PHE A CA 1
ATOM 2104 C C . PHE A 1 293 ? 3.426 9.470 2.356 1.00 98.31 293 PHE A C 1
ATOM 2106 O O . PHE A 1 293 ? 3.805 9.406 1.192 1.00 98.31 293 PHE A O 1
ATOM 2113 N N . LEU A 1 294 ? 2.651 10.467 2.799 1.00 97.88 294 LEU A N 1
ATOM 2114 C CA . LEU A 1 294 ? 2.211 11.566 1.939 1.00 97.88 294 LEU A CA 1
ATOM 2115 C C . LEU A 1 294 ? 3.398 12.368 1.391 1.00 97.88 294 LEU A C 1
ATOM 2117 O O . LEU A 1 294 ? 3.442 12.630 0.195 1.00 97.88 294 LEU A O 1
ATOM 2121 N N . GLY A 1 295 ? 4.361 12.733 2.240 1.00 96.00 295 GLY A N 1
ATOM 2122 C CA . GLY A 1 295 ? 5.556 13.465 1.815 1.00 96.00 295 GLY A CA 1
ATOM 2123 C C . GLY A 1 295 ? 6.386 12.681 0.798 1.00 96.00 295 GLY A C 1
ATOM 2124 O O . GLY A 1 295 ? 6.767 13.228 -0.233 1.00 96.00 295 GLY A O 1
ATOM 2125 N N . ALA A 1 296 ? 6.597 11.386 1.045 1.00 95.31 296 ALA A N 1
ATOM 2126 C CA . ALA A 1 296 ? 7.310 10.506 0.125 1.00 95.31 296 ALA A CA 1
ATOM 2127 C C . ALA A 1 296 ? 6.569 10.336 -1.214 1.00 95.31 296 ALA A C 1
ATOM 2129 O O . ALA A 1 296 ? 7.181 10.422 -2.276 1.00 95.31 296 ALA A O 1
ATOM 2130 N N . PHE A 1 297 ? 5.245 10.152 -1.168 1.00 95.19 297 PHE A N 1
ATOM 2131 C CA . PHE A 1 297 ? 4.406 10.046 -2.360 1.00 95.19 297 PHE A CA 1
ATOM 2132 C C . PHE A 1 297 ? 4.414 11.335 -3.190 1.00 95.19 297 PHE A C 1
ATOM 2134 O O . PHE A 1 297 ? 4.584 11.280 -4.402 1.00 95.19 297 PHE A O 1
ATOM 2141 N N . LEU A 1 298 ? 4.277 12.502 -2.555 1.00 93.56 298 LEU A N 1
ATOM 2142 C CA . LEU A 1 298 ? 4.357 13.784 -3.258 1.00 93.56 298 LEU A CA 1
ATOM 2143 C C . LEU A 1 298 ? 5.746 14.007 -3.861 1.00 93.56 298 LEU A C 1
ATOM 2145 O O . LEU A 1 298 ? 5.835 14.503 -4.978 1.00 93.56 298 LEU A O 1
ATOM 2149 N N . GLY A 1 299 ? 6.809 13.597 -3.161 1.00 91.12 299 GLY A N 1
ATOM 2150 C CA . GLY A 1 299 ? 8.181 13.689 -3.659 1.00 91.12 299 GLY A CA 1
ATOM 2151 C C . GLY A 1 299 ? 8.416 12.897 -4.946 1.00 91.12 299 GLY A C 1
ATOM 2152 O O . GLY A 1 299 ? 9.116 13.383 -5.832 1.00 91.12 299 GLY A O 1
ATOM 2153 N N . ILE A 1 300 ? 7.810 11.711 -5.080 1.00 89.19 300 ILE A N 1
ATOM 2154 C CA . ILE A 1 300 ? 7.910 10.932 -6.320 1.00 89.19 300 ILE A CA 1
ATOM 2155 C C . ILE A 1 300 ? 6.909 11.397 -7.392 1.00 89.19 300 ILE A C 1
ATOM 2157 O O . ILE A 1 300 ? 7.241 11.422 -8.576 1.00 89.19 300 ILE A O 1
ATOM 2161 N N . ALA A 1 301 ? 5.708 11.833 -6.999 1.00 87.19 301 ALA A N 1
ATOM 2162 C CA . ALA A 1 301 ? 4.653 12.261 -7.921 1.00 87.19 301 ALA A CA 1
ATOM 2163 C C . ALA A 1 301 ? 4.979 13.561 -8.677 1.00 87.19 301 ALA A C 1
ATOM 2165 O O . ALA A 1 301 ? 4.482 13.763 -9.782 1.00 87.19 301 ALA A O 1
ATOM 2166 N N . THR A 1 302 ? 5.818 14.438 -8.119 1.00 83.12 302 THR A N 1
ATOM 2167 C CA . THR A 1 302 ? 6.261 15.679 -8.780 1.00 83.12 302 THR A CA 1
ATOM 2168 C C . THR A 1 302 ? 7.429 15.480 -9.752 1.00 83.12 302 THR A C 1
ATOM 2170 O O . THR A 1 302 ? 8.005 16.459 -10.221 1.00 83.12 302 THR A O 1
ATOM 2173 N N . GLY A 1 303 ? 7.778 14.232 -10.086 1.00 65.38 303 GLY A N 1
ATOM 2174 C CA . GLY A 1 303 ? 8.847 13.931 -11.041 1.00 65.38 303 GLY A CA 1
ATOM 2175 C C . GLY A 1 303 ? 10.244 13.974 -10.427 1.00 65.38 303 GLY A C 1
ATOM 2176 O O . GLY A 1 303 ? 11.225 14.169 -11.143 1.00 65.38 303 GLY A O 1
ATOM 2177 N N . GLY A 1 304 ? 10.355 13.782 -9.108 1.00 57.19 304 GLY A N 1
ATOM 2178 C CA . GLY A 1 304 ? 11.628 13.592 -8.426 1.00 57.19 304 GLY A CA 1
ATOM 2179 C C . GLY A 1 304 ? 12.287 12.276 -8.838 1.00 57.19 304 GLY A C 1
ATOM 2180 O O . GLY A 1 304 ? 12.343 11.347 -8.041 1.00 57.19 304 GLY A O 1
ATOM 2181 N N . ALA A 1 305 ? 12.833 12.200 -10.055 1.00 56.59 305 ALA A N 1
ATOM 2182 C CA . ALA A 1 305 ? 13.727 11.135 -10.526 1.00 56.59 305 ALA A CA 1
ATOM 2183 C C . ALA A 1 305 ? 15.107 11.224 -9.838 1.00 56.59 305 ALA A C 1
ATOM 2185 O O . ALA A 1 305 ? 16.163 11.089 -10.450 1.00 56.59 305 ALA A O 1
ATOM 2186 N N . ILE A 1 306 ? 15.092 11.527 -8.542 1.00 74.62 306 ILE A N 1
ATOM 2187 C CA . ILE A 1 306 ? 16.250 11.650 -7.678 1.00 74.62 306 ILE A CA 1
ATOM 2188 C C . ILE A 1 306 ? 16.295 10.355 -6.881 1.00 74.62 306 ILE A C 1
ATOM 2190 O O . ILE A 1 306 ? 15.314 10.010 -6.223 1.00 74.62 306 ILE A O 1
ATOM 2194 N N . ALA A 1 307 ? 17.437 9.668 -6.912 1.00 83.62 307 ALA A N 1
ATOM 2195 C CA . ALA A 1 307 ? 17.653 8.373 -6.261 1.00 83.62 307 ALA A CA 1
ATOM 2196 C C . ALA A 1 307 ? 17.028 8.277 -4.856 1.00 83.62 307 ALA A C 1
ATOM 2198 O O . ALA A 1 307 ? 16.332 7.323 -4.512 1.00 83.62 307 ALA A O 1
ATOM 2199 N N . TRP A 1 308 ? 17.221 9.325 -4.055 1.00 87.31 308 TRP A N 1
ATOM 2200 C CA . TRP A 1 308 ? 16.723 9.406 -2.687 1.00 87.31 308 TRP A CA 1
ATOM 2201 C C . TRP A 1 308 ? 15.196 9.448 -2.577 1.00 87.31 308 TRP A C 1
ATOM 2203 O O . TRP A 1 308 ? 14.658 8.882 -1.632 1.00 87.31 308 TRP A O 1
ATOM 2213 N N . ALA A 1 309 ? 14.482 10.066 -3.522 1.00 90.25 309 ALA A N 1
ATOM 2214 C CA . ALA A 1 309 ? 13.021 10.133 -3.493 1.00 90.25 309 ALA A CA 1
ATOM 2215 C C . ALA A 1 309 ? 12.396 8.740 -3.661 1.00 90.25 309 ALA A C 1
ATOM 2217 O O . ALA A 1 309 ? 11.517 8.367 -2.883 1.00 90.25 309 ALA A O 1
ATOM 2218 N N . ASN A 1 310 ? 12.916 7.940 -4.599 1.00 91.75 310 ASN A N 1
ATOM 2219 C CA . ASN A 1 310 ? 12.508 6.545 -4.780 1.00 91.75 310 ASN A CA 1
ATOM 2220 C C . ASN A 1 310 ? 12.778 5.712 -3.522 1.00 91.75 310 ASN A C 1
ATOM 2222 O O . ASN A 1 310 ? 11.876 5.041 -3.026 1.00 91.75 310 ASN A O 1
ATOM 2226 N N . LEU A 1 311 ? 13.981 5.809 -2.949 1.00 94.00 311 LEU A N 1
ATOM 2227 C CA . LEU A 1 311 ? 14.338 5.059 -1.740 1.00 94.00 311 LEU A CA 1
ATOM 2228 C C . LEU A 1 311 ? 13.499 5.467 -0.519 1.00 94.00 311 LEU A C 1
ATOM 2230 O O . LEU A 1 311 ? 13.069 4.611 0.256 1.00 94.00 311 LEU A O 1
ATOM 2234 N N . ILE A 1 312 ? 13.216 6.761 -0.351 1.00 94.69 312 ILE A N 1
ATOM 2235 C CA . ILE A 1 312 ? 12.325 7.258 0.707 1.00 94.69 312 ILE A CA 1
ATOM 2236 C C . ILE A 1 312 ? 10.903 6.735 0.489 1.00 94.69 312 ILE A C 1
ATOM 2238 O O . ILE A 1 312 ? 10.243 6.335 1.449 1.00 94.69 312 ILE A O 1
ATOM 2242 N N . PHE A 1 313 ? 10.432 6.688 -0.757 1.00 94.75 313 PHE A N 1
ATOM 2243 C CA . PHE A 1 313 ? 9.118 6.144 -1.081 1.00 94.75 313 PHE A CA 1
ATOM 2244 C C . PHE A 1 313 ? 9.028 4.635 -0.822 1.00 94.75 313 PHE A C 1
ATOM 2246 O O . PHE A 1 313 ? 8.075 4.181 -0.191 1.00 94.75 313 PHE A O 1
ATOM 2253 N N . VAL A 1 314 ? 10.060 3.873 -1.185 1.00 95.56 314 VAL A N 1
ATOM 2254 C CA . VAL A 1 314 ? 10.239 2.453 -0.831 1.00 95.56 314 VAL A CA 1
ATOM 2255 C C . VAL A 1 314 ? 10.162 2.265 0.690 1.00 95.56 314 VAL A C 1
ATOM 2257 O O . VAL A 1 314 ? 9.366 1.461 1.180 1.00 95.56 314 VAL A O 1
ATOM 2260 N N . ALA A 1 315 ? 10.916 3.050 1.463 1.00 97.06 315 ALA A N 1
ATOM 2261 C CA . ALA A 1 315 ? 10.884 2.992 2.924 1.00 97.06 315 ALA A CA 1
ATOM 2262 C C . ALA A 1 315 ? 9.500 3.351 3.497 1.00 97.06 315 ALA A C 1
ATOM 2264 O O . ALA A 1 315 ? 9.024 2.704 4.433 1.00 97.06 315 ALA A O 1
ATOM 2265 N N . ALA A 1 316 ? 8.820 4.342 2.916 1.00 97.31 316 ALA A N 1
ATOM 2266 C CA . ALA A 1 316 ? 7.475 4.735 3.317 1.00 97.31 316 ALA A CA 1
ATOM 2267 C C . ALA A 1 316 ? 6.435 3.637 3.032 1.00 97.31 316 ALA A C 1
ATOM 2269 O O . ALA A 1 316 ? 5.575 3.384 3.880 1.00 97.31 316 ALA A O 1
ATOM 2270 N N . ILE A 1 317 ? 6.536 2.942 1.891 1.00 97.12 317 ILE A N 1
ATOM 2271 C CA . ILE A 1 317 ? 5.721 1.761 1.566 1.00 97.12 317 ILE A CA 1
ATOM 2272 C C . ILE A 1 317 ? 5.909 0.686 2.641 1.00 97.12 317 ILE A C 1
ATOM 2274 O O . ILE A 1 317 ? 4.932 0.205 3.217 1.00 97.12 317 ILE A O 1
ATOM 2278 N N . ILE A 1 318 ? 7.153 0.347 2.983 1.00 98.00 318 ILE A N 1
ATOM 2279 C CA . ILE A 1 318 ? 7.446 -0.643 4.031 1.00 98.00 318 ILE A CA 1
ATOM 2280 C C . ILE A 1 318 ? 6.845 -0.203 5.375 1.00 98.00 318 ILE A C 1
ATOM 2282 O O . ILE A 1 318 ? 6.184 -0.992 6.056 1.00 98.00 318 ILE A O 1
ATOM 2286 N N . ALA A 1 319 ? 7.014 1.069 5.744 1.00 97.88 319 ALA A N 1
ATOM 2287 C CA . ALA A 1 319 ? 6.497 1.617 6.992 1.00 97.88 319 ALA A CA 1
ATOM 2288 C C . ALA A 1 319 ? 4.961 1.565 7.073 1.00 97.88 319 ALA A C 1
ATOM 2290 O O . ALA A 1 319 ? 4.422 1.216 8.127 1.00 97.88 319 ALA A O 1
ATOM 2291 N N . VAL A 1 320 ? 4.243 1.871 5.985 1.00 98.00 320 VAL A N 1
ATOM 2292 C CA . VAL A 1 320 ? 2.771 1.841 5.987 1.00 98.00 320 VAL A CA 1
ATOM 2293 C C . VAL A 1 320 ? 2.218 0.411 5.994 1.00 98.00 320 VAL A C 1
ATOM 2295 O O . VAL A 1 320 ? 1.229 0.143 6.679 1.00 98.00 320 VAL A O 1
ATOM 2298 N N . TRP A 1 321 ? 2.886 -0.541 5.335 1.00 97.94 321 TRP A N 1
ATOM 2299 C CA . TRP A 1 321 ? 2.533 -1.964 5.428 1.00 97.94 321 TRP A CA 1
ATOM 2300 C C . TRP A 1 321 ? 2.794 -2.537 6.823 1.00 97.94 321 TRP A C 1
ATOM 2302 O O . TRP A 1 321 ? 1.970 -3.295 7.347 1.00 97.94 321 TRP A O 1
ATOM 2312 N N . CYS A 1 322 ? 3.892 -2.128 7.465 1.00 97.62 322 CYS A N 1
ATOM 2313 C CA . CYS A 1 322 ? 4.169 -2.455 8.861 1.00 97.62 322 CYS A CA 1
ATOM 2314 C C . CYS A 1 322 ? 3.082 -1.884 9.786 1.00 97.62 322 CYS A C 1
ATOM 2316 O O . CYS A 1 322 ? 2.491 -2.625 10.575 1.00 97.62 322 CYS A O 1
ATOM 2318 N N . TRP A 1 323 ? 2.727 -0.604 9.621 1.00 97.94 323 TRP A N 1
ATOM 2319 C CA . TRP A 1 323 ? 1.638 0.035 10.365 1.00 97.94 323 TRP A CA 1
ATOM 2320 C C . TRP A 1 323 ? 0.317 -0.726 10.228 1.00 97.94 323 TRP A C 1
ATOM 2322 O O . TRP A 1 323 ? -0.333 -1.005 11.237 1.00 97.94 323 TRP A O 1
ATOM 2332 N N . MET A 1 324 ? -0.071 -1.111 9.008 1.00 96.50 324 MET A N 1
ATOM 2333 C CA . MET A 1 324 ? -1.329 -1.826 8.783 1.00 96.50 324 MET A CA 1
ATOM 2334 C C . MET A 1 324 ? -1.318 -3.210 9.443 1.00 96.50 324 MET A C 1
ATOM 2336 O O . MET A 1 324 ? -2.314 -3.622 10.043 1.00 96.50 324 MET A O 1
ATOM 2340 N N . SER A 1 325 ? -0.172 -3.890 9.418 1.00 95.75 325 SER A N 1
ATOM 2341 C CA . SER A 1 325 ? 0.002 -5.199 10.053 1.00 95.75 325 SER A CA 1
ATOM 2342 C C . SER A 1 325 ? -0.092 -5.101 11.577 1.00 95.75 325 SER A C 1
ATOM 2344 O O . SER A 1 325 ? -0.848 -5.844 12.206 1.00 95.75 325 SER A O 1
ATOM 2346 N N . LEU A 1 326 ? 0.591 -4.121 12.177 1.00 96.75 326 LEU A N 1
ATOM 2347 C CA . LEU A 1 326 ? 0.540 -3.854 13.615 1.00 96.75 326 LEU A CA 1
ATOM 2348 C C . LEU A 1 326 ? -0.855 -3.409 14.069 1.00 96.75 326 LEU A C 1
ATOM 2350 O O . LEU A 1 326 ? -1.329 -3.845 15.122 1.00 96.75 326 LEU A O 1
ATOM 2354 N N . LEU A 1 327 ? -1.538 -2.582 13.273 1.00 95.12 327 LEU A N 1
ATOM 2355 C CA . LEU A 1 327 ? -2.925 -2.197 13.516 1.00 95.12 327 LEU A CA 1
ATOM 2356 C C . LEU A 1 327 ? -3.834 -3.429 13.524 1.00 95.12 327 LEU A C 1
ATOM 2358 O O . LEU A 1 327 ? -4.672 -3.571 14.416 1.00 95.12 327 LEU A O 1
ATOM 2362 N N . SER A 1 328 ? -3.653 -4.337 12.566 1.00 92.62 328 SER A N 1
ATOM 2363 C CA . SER A 1 328 ? -4.445 -5.559 12.502 1.00 92.62 328 SER A CA 1
ATOM 2364 C C . SER A 1 328 ? -4.198 -6.484 13.694 1.00 92.62 328 SER A C 1
ATOM 2366 O O . SER A 1 328 ? -5.150 -6.963 14.316 1.00 92.62 328 SER A O 1
ATOM 2368 N N . ILE A 1 329 ? -2.934 -6.655 14.095 1.00 93.75 329 ILE A N 1
ATOM 2369 C CA . ILE A 1 329 ? -2.558 -7.419 15.291 1.00 93.75 329 ILE A CA 1
ATOM 2370 C C . ILE A 1 329 ? -3.203 -6.807 16.537 1.00 93.75 329 ILE A C 1
ATOM 2372 O O . ILE A 1 329 ? -3.844 -7.525 17.305 1.00 93.75 329 ILE A O 1
ATOM 2376 N N . LYS A 1 330 ? -3.107 -5.485 16.721 1.00 92.75 330 LYS A N 1
ATOM 2377 C CA . LYS A 1 330 ? -3.750 -4.779 17.837 1.00 92.75 330 LYS A CA 1
ATOM 2378 C C . LYS A 1 330 ? -5.249 -5.058 17.895 1.00 92.75 330 LYS A C 1
ATOM 2380 O O . LYS A 1 330 ? -5.769 -5.363 18.962 1.00 92.75 330 LYS A O 1
ATOM 2385 N N . LEU A 1 331 ? -5.941 -4.953 16.763 1.00 90.19 331 LEU A N 1
ATOM 2386 C CA . LEU A 1 331 ? -7.383 -5.188 16.705 1.00 90.19 331 LEU A CA 1
ATOM 2387 C C . LEU A 1 331 ? -7.728 -6.648 16.994 1.00 90.19 331 LEU A C 1
ATOM 2389 O O . LEU A 1 331 ? -8.712 -6.900 17.676 1.00 90.19 331 LEU A O 1
ATOM 2393 N N . SER A 1 332 ? -6.910 -7.594 16.530 1.00 88.00 332 SER A N 1
ATOM 2394 C CA . SER A 1 332 ? -7.121 -9.022 16.787 1.00 88.00 332 SER A CA 1
ATOM 2395 C C . SER A 1 332 ? -6.896 -9.418 18.248 1.00 88.00 332 SER A C 1
ATOM 2397 O O . SER A 1 332 ? -7.505 -10.371 18.713 1.00 88.00 332 SER A O 1
ATOM 2399 N N . ARG A 1 333 ? -6.043 -8.686 18.977 1.00 87.75 333 ARG A N 1
ATOM 2400 C CA . ARG A 1 333 ? -5.796 -8.895 20.414 1.00 87.75 333 ARG A CA 1
ATOM 2401 C C . ARG A 1 333 ? -6.890 -8.297 21.300 1.00 87.75 333 ARG A C 1
ATOM 2403 O O . ARG A 1 333 ? -6.974 -8.656 22.468 1.00 87.75 333 ARG A O 1
ATOM 2410 N N . ASN A 1 334 ? -7.689 -7.386 20.747 1.00 81.00 334 ASN A N 1
ATOM 2411 C CA . ASN A 1 334 ? -8.717 -6.628 21.459 1.00 81.00 334 ASN A CA 1
ATOM 2412 C C . ASN A 1 334 ? -10.151 -7.046 21.071 1.00 81.00 334 ASN A C 1
ATOM 2414 O O . ASN A 1 334 ? -11.098 -6.381 21.493 1.00 81.00 334 ASN A O 1
ATOM 2418 N N . ALA A 1 335 ? -10.302 -8.069 20.225 1.00 73.00 335 ALA A N 1
ATOM 2419 C CA . ALA A 1 335 ? -11.573 -8.593 19.722 1.00 73.00 335 ALA A CA 1
ATOM 2420 C C . ALA A 1 335 ? -11.876 -9.958 20.343 1.00 73.00 335 ALA A C 1
ATOM 2422 O O . ALA A 1 335 ? -13.075 -10.224 20.573 1.00 73.00 335 ALA A O 1
#

Secondary structure (DSSP, 8-state):
------PPPPPP-PPPPPPPPPPP-------PPPP----------PPPPPPP-----PPP--------------STTHHHHHHHHHHHHHHHHHHHHHHHHHHHHHHHHHHHHHHSTT--TTTS-GGGGGSSTTHHHHHHHHHHHHHHHHHHHHHHHHHHSPPPP---SPPPP------PPPPP----------------PPPHHHHHHHHHHHHHHHHHHHHHHSPPPPBTTBSTTPPSSS----HHHHHHHHHHHHHHHHHHHHHHHHHHHHHHTT-HHHHHHHHHHHHHHHHHHHHHHTT---HHHHHHHHHHHHHHHHHHHHHHHHHHH--

Radius of gyration: 36.27 Å; Cα contacts (8 Å, |Δi|>4): 315; chains: 1; bounding box: 107×99×101 Å

Sequence (335 aa):
MALRTTTSTPAPSTSTPAPSTPTPTPAHDAPTPAAAHSASTHGTLTPEKAPLTSAQGAPTPGHGTPTPGHRIPTPASTHGSFRATRQTGRTLQLLRLGALAGPFYVTVALSQALTREGFDLSRHPWSFLANGDLGWIQTTNFILTALATIAFAIGLRRTLTPLPIPTSAPAPTPTPVPSTPASGRGRDSSRGSGHAANSHSPSRGSRWAPRLIAAFGASMLGAAAFPADPAMGFPTGTPEGPGAITLAGTMHMAVGGVGFLCLVAACYVLASRFTRSGERGWAIYTRITGTLFLGAFLGIATGGAIAWANLIFVAAIIAVWCWMSLLSIKLSRNA